Protein AF-A0AAD7BAD7-F1 (afdb_monomer_lite)

pLDDT: mean 82.66, std 14.52, range [35.56, 96.31]

InterPro domains:
  IPR027417 P-loop containing nucleoside triphosphate hydrolase [SSF52540] (1-218)

Radius of gyration: 25.4 Å; chains: 1; bounding box: 61×59×67 Å

Structure (mmCIF, N/CA/C/O backbone):
data_AF-A0AAD7BAD7-F1
#
_entry.id   AF-A0AAD7BAD7-F1
#
loop_
_atom_site.group_PDB
_atom_site.id
_atom_site.type_symbol
_atom_site.label_atom_id
_atom_site.label_alt_id
_atom_site.label_comp_id
_atom_site.label_asym_id
_atom_site.label_entity_id
_atom_site.label_seq_id
_atom_site.pdbx_PDB_ins_code
_atom_site.Cartn_x
_atom_site.Cartn_y
_atom_site.Cartn_z
_atom_site.occupancy
_atom_site.B_iso_or_equiv
_atom_site.auth_seq_id
_atom_site.auth_comp_id
_atom_site.auth_asym_id
_atom_site.auth_atom_id
_atom_site.pdbx_PDB_model_num
ATOM 1 N N . MET A 1 1 ? -9.871 21.494 -17.038 1.00 81.06 1 MET A N 1
ATOM 2 C CA . MET A 1 1 ? -9.037 20.489 -16.345 1.00 81.06 1 MET A CA 1
ATOM 3 C C . MET A 1 1 ? -9.631 20.276 -14.967 1.00 81.06 1 MET A C 1
ATOM 5 O O . MET A 1 1 ? -10.003 21.266 -14.353 1.00 81.06 1 MET A O 1
ATOM 9 N N . ILE A 1 2 ? -9.780 19.032 -14.517 1.00 88.88 2 ILE A N 1
ATOM 10 C CA . ILE A 1 2 ? -10.292 18.729 -13.176 1.00 88.88 2 ILE A CA 1
ATOM 11 C C . ILE A 1 2 ? -9.159 18.059 -12.411 1.00 88.88 2 ILE A C 1
ATOM 13 O O . ILE A 1 2 ? -8.661 17.020 -12.837 1.00 88.88 2 ILE A O 1
ATOM 17 N N . PHE A 1 3 ? -8.751 18.671 -11.305 1.00 89.94 3 PHE A N 1
ATOM 18 C CA . PHE A 1 3 ? -7.841 18.058 -10.350 1.00 89.94 3 PHE A CA 1
ATOM 19 C C . PHE A 1 3 ? -8.662 17.471 -9.209 1.00 89.94 3 PHE A C 1
ATOM 21 O O . PHE A 1 3 ? -9.542 18.139 -8.670 1.00 89.94 3 PHE A O 1
ATOM 28 N N . ALA A 1 4 ? -8.364 16.232 -8.840 1.00 92.38 4 ALA A N 1
ATOM 29 C CA . ALA A 1 4 ? -8.958 15.569 -7.692 1.00 92.38 4 ALA A CA 1
ATOM 30 C C . ALA A 1 4 ? -7.840 14.920 -6.881 1.00 92.38 4 ALA A C 1
ATOM 32 O O . ALA A 1 4 ? -6.939 14.295 -7.439 1.00 92.38 4 ALA A O 1
ATOM 33 N N . GLY A 1 5 ? -7.881 15.099 -5.568 1.00 90.88 5 GLY A N 1
ATOM 34 C CA . GLY A 1 5 ? -6.845 14.604 -4.682 1.00 90.88 5 GLY A CA 1
ATOM 35 C C . GLY A 1 5 ? -6.979 15.184 -3.288 1.00 90.88 5 GLY A C 1
ATOM 36 O O . GLY A 1 5 ? -7.914 15.922 -2.978 1.00 90.88 5 GLY A O 1
ATOM 37 N N . ASP A 1 6 ? -6.021 14.825 -2.451 1.00 89.81 6 ASP A N 1
ATOM 38 C CA . ASP A 1 6 ? -6.001 15.165 -1.044 1.00 89.81 6 ASP A CA 1
ATOM 39 C C . ASP A 1 6 ? -4.572 15.527 -0.629 1.00 89.81 6 ASP A C 1
ATOM 41 O O . ASP A 1 6 ? -3.678 14.684 -0.648 1.00 89.81 6 ASP A O 1
ATOM 45 N N . PHE A 1 7 ? -4.360 16.784 -0.242 1.00 86.81 7 PHE A N 1
ATOM 46 C CA . PHE A 1 7 ? -3.036 17.301 0.121 1.00 86.81 7 PHE A CA 1
ATOM 47 C C . PHE A 1 7 ? -2.493 16.781 1.451 1.00 86.81 7 PHE A C 1
ATOM 49 O O . PHE A 1 7 ? -1.320 16.988 1.739 1.00 86.81 7 PHE A O 1
ATOM 56 N N . ALA A 1 8 ? -3.324 16.119 2.258 1.00 86.94 8 ALA A N 1
ATOM 57 C CA . ALA A 1 8 ? -2.877 15.464 3.482 1.00 86.94 8 ALA A CA 1
ATOM 58 C C . ALA A 1 8 ? -2.346 14.037 3.233 1.00 86.94 8 ALA A C 1
ATOM 60 O O . ALA A 1 8 ? -1.997 13.338 4.182 1.00 86.94 8 ALA A O 1
ATOM 61 N N . GLN A 1 9 ? -2.322 13.581 1.975 1.00 88.25 9 GLN A N 1
ATOM 62 C CA . GLN A 1 9 ? -1.757 12.287 1.588 1.00 88.25 9 GLN A CA 1
ATOM 63 C C . GLN A 1 9 ? -0.271 12.401 1.219 1.00 88.25 9 GLN A C 1
ATOM 65 O O . GLN A 1 9 ? 0.372 13.430 1.422 1.00 88.25 9 GLN A O 1
ATOM 70 N N . LEU A 1 10 ? 0.294 11.302 0.711 1.00 88.50 10 LEU A N 1
ATOM 71 C CA . LEU A 1 10 ? 1.709 11.214 0.373 1.00 88.50 10 LEU A CA 1
ATOM 72 C C . LEU A 1 10 ? 2.094 12.255 -0.694 1.00 88.50 10 LEU A C 1
ATOM 74 O O . LEU A 1 10 ? 1.408 12.364 -1.716 1.00 88.50 10 LEU A O 1
ATOM 78 N N . PRO A 1 11 ? 3.207 12.984 -0.499 1.00 86.81 11 PRO A N 1
ATOM 79 C CA . PRO A 1 11 ? 3.720 13.891 -1.513 1.00 86.81 11 PRO A CA 1
ATOM 80 C C . PRO A 1 11 ? 4.223 13.114 -2.742 1.00 86.81 11 PRO A C 1
ATOM 82 O O . PRO A 1 11 ? 4.486 11.908 -2.659 1.00 86.81 11 PRO A O 1
ATOM 85 N N . PRO A 1 12 ? 4.402 13.789 -3.891 1.00 86.00 12 PRO A N 1
ATOM 86 C CA . PRO A 1 12 ? 4.978 13.167 -5.075 1.00 86.00 12 PRO A CA 1
ATOM 87 C C . PRO A 1 12 ? 6.342 12.522 -4.790 1.00 86.00 12 PRO A C 1
ATOM 89 O O . PRO A 1 12 ? 7.215 13.106 -4.148 1.00 86.00 12 PRO A O 1
ATOM 92 N N . VAL A 1 13 ? 6.559 11.313 -5.308 1.00 83.00 13 VAL A N 1
ATOM 93 C CA . VAL A 1 13 ? 7.833 10.603 -5.137 1.00 83.00 13 VAL A CA 1
ATOM 94 C C . VAL A 1 13 ? 8.912 11.285 -5.977 1.00 83.00 13 VAL A C 1
ATOM 96 O O . VAL A 1 13 ? 8.783 11.364 -7.197 1.00 83.00 13 VAL A O 1
ATOM 99 N N . LYS A 1 14 ? 9.995 11.744 -5.330 1.00 78.81 14 LYS A N 1
ATOM 100 C CA . LYS A 1 14 ? 11.154 12.402 -5.974 1.00 78.81 14 LYS A CA 1
ATOM 101 C C . LYS A 1 14 ? 10.796 13.660 -6.793 1.00 78.81 14 LYS A C 1
ATOM 103 O O . LYS A 1 14 ? 11.563 14.054 -7.668 1.00 78.81 14 LYS A O 1
ATOM 108 N N . ALA A 1 15 ? 9.652 14.287 -6.525 1.00 75.75 15 ALA A N 1
ATOM 109 C CA . ALA A 1 15 ? 9.223 15.518 -7.181 1.00 75.75 15 ALA A CA 1
ATOM 110 C C . ALA A 1 15 ? 8.633 16.495 -6.159 1.00 75.75 15 ALA A C 1
ATOM 112 O O . ALA A 1 15 ? 8.126 16.090 -5.115 1.00 75.75 15 ALA A O 1
ATOM 113 N N . LEU A 1 16 ? 8.690 17.787 -6.474 1.00 77.25 16 LEU A N 1
ATOM 114 C CA . LEU A 1 16 ? 8.071 18.825 -5.656 1.00 77.25 16 LEU A CA 1
ATOM 115 C C . LEU A 1 16 ? 6.561 18.864 -5.909 1.00 77.25 16 LEU A C 1
ATOM 117 O O . LEU A 1 16 ? 6.092 18.685 -7.036 1.00 77.25 16 LEU A O 1
ATOM 121 N N . SER A 1 17 ? 5.788 19.108 -4.854 1.00 80.81 17 SER A N 1
ATOM 122 C CA . SER A 1 17 ? 4.348 19.333 -4.966 1.00 80.81 17 SER A CA 1
ATOM 123 C C . SER A 1 17 ? 4.052 20.630 -5.721 1.00 80.81 17 SER A C 1
ATOM 125 O O . SER A 1 17 ? 4.691 21.645 -5.470 1.00 80.81 17 SER A O 1
ATOM 127 N N . LEU A 1 18 ? 3.027 20.645 -6.578 1.00 80.50 18 LEU A N 1
ATOM 128 C CA . LEU A 1 18 ? 2.655 21.838 -7.363 1.00 80.50 18 LEU A CA 1
ATOM 129 C C . LEU A 1 18 ? 2.246 23.047 -6.503 1.00 80.50 18 LEU A C 1
ATOM 131 O O . LEU A 1 18 ? 2.347 24.188 -6.949 1.00 80.50 18 LEU A O 1
ATOM 135 N N . TYR A 1 19 ? 1.799 22.787 -5.275 1.00 77.06 19 TYR A N 1
ATOM 136 C CA . TYR A 1 19 ? 1.429 23.792 -4.282 1.00 77.06 19 TYR A CA 1
ATOM 137 C C . TYR A 1 19 ? 2.593 24.207 -3.370 1.00 77.06 19 TYR A C 1
ATOM 139 O O . TYR A 1 19 ? 2.371 24.997 -2.453 1.00 77.06 19 TYR A O 1
ATOM 147 N N . SER A 1 20 ? 3.818 23.699 -3.577 1.00 75.31 20 SER A N 1
ATOM 148 C CA . SER A 1 20 ? 4.950 24.183 -2.789 1.00 75.31 20 SER A CA 1
ATOM 149 C C . SER A 1 20 ? 5.262 25.635 -3.151 1.00 75.31 20 SER A C 1
ATOM 151 O O . SER A 1 20 ? 5.277 26.045 -4.321 1.00 75.31 20 SER A O 1
ATOM 153 N N . LEU A 1 21 ? 5.519 26.421 -2.108 1.00 65.88 21 LEU A N 1
ATOM 154 C CA . LEU A 1 21 ? 5.983 27.802 -2.226 1.00 65.88 21 LEU A CA 1
ATOM 155 C C . LEU A 1 21 ? 7.476 27.873 -2.589 1.00 65.88 21 LEU A C 1
ATOM 157 O O . LEU A 1 21 ? 7.999 28.968 -2.778 1.00 65.88 21 LEU A O 1
ATOM 161 N N . ASP A 1 22 ? 8.146 26.724 -2.722 1.00 61.31 22 ASP A N 1
ATOM 162 C CA . ASP A 1 22 ? 9.574 26.642 -3.007 1.00 61.31 22 ASP A CA 1
ATOM 163 C C . ASP A 1 22 ? 9.931 27.293 -4.348 1.00 61.31 22 ASP A C 1
ATOM 165 O O . ASP A 1 22 ? 9.287 27.078 -5.386 1.00 61.31 22 ASP A O 1
ATOM 169 N N . ALA A 1 23 ? 11.011 28.077 -4.312 1.00 51.34 23 ALA A N 1
ATOM 170 C CA . ALA A 1 23 ? 11.547 28.841 -5.436 1.00 51.34 23 ALA A CA 1
ATOM 171 C C . ALA A 1 23 ? 12.112 27.962 -6.573 1.00 51.34 23 ALA A C 1
ATOM 173 O O . ALA A 1 23 ? 12.340 28.461 -7.674 1.00 51.34 23 ALA A O 1
ATOM 174 N N . GLU A 1 24 ? 12.319 26.662 -6.334 1.00 53.88 24 GLU A N 1
ATOM 175 C CA . GLU A 1 24 ? 12.885 25.721 -7.313 1.00 53.88 24 GLU A CA 1
ATOM 176 C C . GLU A 1 24 ? 11.914 25.356 -8.444 1.00 53.88 24 GLU A C 1
ATOM 178 O O . GLU A 1 24 ? 12.346 25.045 -9.556 1.00 53.88 24 GLU A O 1
ATOM 183 N N . VAL A 1 25 ? 10.600 25.459 -8.212 1.00 57.09 25 VAL A N 1
ATOM 184 C CA . VAL A 1 25 ? 9.604 25.400 -9.291 1.00 57.09 25 VAL A CA 1
ATOM 185 C C . VAL A 1 25 ? 9.247 26.830 -9.666 1.00 57.09 25 VAL A C 1
ATOM 187 O O . VAL A 1 25 ? 8.228 27.377 -9.234 1.00 57.09 25 VAL A O 1
ATOM 190 N N . SER A 1 26 ? 10.128 27.464 -10.434 1.00 57.72 26 SER A N 1
ATOM 191 C CA . SER A 1 26 ? 9.843 28.766 -11.027 1.00 57.72 26 SER A CA 1
ATOM 192 C C . SER A 1 26 ? 8.828 28.600 -12.169 1.00 57.72 26 SER A C 1
ATOM 194 O O . SER A 1 26 ? 8.987 27.698 -12.995 1.00 57.72 26 SER A O 1
ATOM 196 N N . PRO A 1 27 ? 7.799 29.462 -12.271 1.00 57.19 27 PRO A N 1
ATOM 197 C CA . PRO A 1 27 ? 6.945 29.521 -13.460 1.00 57.19 27 PRO A CA 1
ATOM 198 C C . PRO A 1 27 ? 7.712 30.044 -14.690 1.00 57.19 27 PRO A C 1
ATOM 200 O O . PRO A 1 27 ? 7.195 30.024 -15.803 1.00 57.19 27 PRO A O 1
ATOM 203 N N . ILE A 1 28 ? 8.950 30.514 -14.513 1.00 62.28 28 ILE A N 1
ATOM 204 C CA . ILE A 1 28 ? 9.805 30.987 -15.596 1.00 62.28 28 ILE A CA 1
ATOM 205 C C . ILE A 1 28 ? 10.464 29.780 -16.268 1.00 62.28 28 ILE A C 1
ATOM 207 O O . ILE A 1 28 ? 11.401 29.178 -15.745 1.00 62.28 28 ILE A O 1
ATOM 211 N N . ILE A 1 29 ? 9.962 29.431 -17.449 1.00 61.47 29 ILE A N 1
ATOM 212 C CA . ILE A 1 29 ? 10.472 28.329 -18.266 1.00 61.47 29 ILE A CA 1
ATOM 213 C C . ILE A 1 29 ? 11.576 28.864 -19.184 1.00 61.47 29 ILE A C 1
ATOM 215 O O . ILE A 1 29 ? 11.342 29.757 -19.998 1.00 61.47 29 ILE A O 1
ATOM 219 N N . HIS A 1 30 ? 12.775 28.286 -19.102 1.00 65.06 30 HIS A N 1
ATOM 220 C CA . HIS A 1 30 ? 13.880 28.595 -20.012 1.00 65.06 30 HIS A CA 1
ATOM 221 C C . HIS A 1 30 ? 14.269 27.385 -20.867 1.00 65.06 30 HIS A C 1
ATOM 223 O O . HIS A 1 30 ? 14.292 26.245 -20.403 1.00 65.06 30 HIS A O 1
ATOM 229 N N . VAL A 1 31 ? 14.685 27.646 -22.110 1.00 62.84 31 VAL A N 1
ATOM 230 C CA . VAL A 1 31 ? 15.113 26.611 -23.074 1.00 62.84 31 VAL A CA 1
ATOM 231 C C . VAL A 1 31 ? 16.315 25.797 -22.565 1.00 62.84 31 VAL A C 1
ATOM 233 O O . VAL A 1 31 ? 16.475 24.641 -22.934 1.00 62.84 31 VAL A O 1
ATOM 236 N N . LYS A 1 32 ? 17.134 26.371 -21.671 1.00 72.38 32 LYS A N 1
ATOM 237 C CA . LYS A 1 32 ? 18.295 25.703 -21.051 1.00 72.38 32 LYS A CA 1
ATOM 238 C C . LYS A 1 32 ? 17.938 24.764 -19.889 1.00 72.38 32 LYS A C 1
ATOM 240 O O . LYS A 1 32 ? 18.822 24.076 -19.388 1.00 72.38 32 LYS A O 1
ATOM 245 N N . MET A 1 33 ? 16.688 24.758 -19.426 1.00 74.81 33 MET A N 1
ATOM 246 C CA . MET A 1 33 ? 16.256 23.874 -18.341 1.00 74.81 33 MET A CA 1
ATOM 247 C C . MET A 1 33 ? 16.171 22.423 -18.812 1.00 74.81 33 MET A C 1
ATOM 249 O O . MET A 1 33 ? 15.914 22.141 -19.982 1.00 74.81 33 MET A O 1
ATOM 253 N N . THR A 1 34 ? 16.329 21.492 -17.875 1.00 79.44 34 THR A N 1
ATOM 254 C CA . THR A 1 34 ? 16.068 20.078 -18.144 1.00 79.44 34 THR A CA 1
ATOM 255 C C . THR A 1 34 ? 14.583 19.869 -18.460 1.00 79.44 34 THR A C 1
ATOM 257 O O . THR A 1 34 ? 13.716 20.577 -17.942 1.00 79.44 34 THR A O 1
ATOM 260 N N . ILE A 1 35 ? 14.269 18.870 -19.289 1.00 81.19 35 ILE A N 1
ATOM 261 C CA . ILE A 1 35 ? 12.880 18.530 -19.647 1.00 81.19 35 ILE A CA 1
ATOM 262 C C . ILE A 1 35 ? 11.988 18.332 -18.400 1.00 81.19 35 ILE A C 1
ATOM 264 O O . ILE A 1 35 ? 10.874 18.859 -18.391 1.00 81.19 35 ILE A O 1
ATOM 268 N N . PRO A 1 36 ? 12.429 17.636 -17.326 1.00 79.75 36 PRO A N 1
ATOM 269 C CA . PRO A 1 36 ? 11.641 17.523 -16.098 1.00 79.75 36 PRO A CA 1
ATOM 270 C C . PRO A 1 36 ? 11.323 18.874 -15.449 1.00 79.75 36 PRO A C 1
ATOM 272 O O . PRO A 1 36 ? 10.188 19.095 -15.034 1.00 79.75 36 PRO A O 1
ATOM 275 N N . ALA A 1 37 ? 12.288 19.796 -15.411 1.00 76.75 37 ALA A N 1
ATOM 276 C CA . ALA A 1 37 ? 12.092 21.111 -14.812 1.00 76.75 37 ALA A CA 1
ATOM 277 C C . ALA A 1 37 ? 11.131 21.984 -15.640 1.00 76.75 37 ALA A C 1
ATOM 279 O O . ALA A 1 37 ? 10.281 22.670 -15.076 1.00 76.75 37 ALA A O 1
ATOM 280 N N . GLN A 1 38 ? 11.181 21.892 -16.975 1.00 80.00 38 GLN A N 1
ATOM 281 C CA . GLN A 1 38 ? 10.199 22.549 -17.848 1.00 80.00 38 GLN A CA 1
ATOM 282 C C . GLN A 1 38 ? 8.784 22.004 -17.616 1.00 80.00 38 GLN A C 1
ATOM 284 O O . GLN A 1 38 ? 7.842 22.780 -17.467 1.00 80.00 38 GLN A O 1
ATOM 289 N N . LYS A 1 39 ? 8.627 20.674 -17.525 1.00 82.62 39 LYS A N 1
ATOM 290 C CA . LYS A 1 39 ? 7.334 20.034 -17.224 1.00 82.62 39 LYS A CA 1
ATOM 291 C C . LYS A 1 39 ? 6.783 20.465 -15.863 1.00 82.62 39 LYS A C 1
ATOM 293 O O . LYS A 1 39 ? 5.590 20.739 -15.764 1.00 82.62 39 LYS A O 1
ATOM 298 N N . ALA A 1 40 ? 7.635 20.558 -14.841 1.00 81.06 40 ALA A N 1
ATOM 299 C CA . ALA A 1 40 ? 7.243 21.044 -13.519 1.00 81.06 40 ALA A CA 1
ATOM 300 C C . ALA A 1 40 ? 6.775 22.511 -13.561 1.00 81.06 40 ALA A C 1
ATOM 302 O O . ALA A 1 40 ? 5.724 22.829 -13.006 1.00 81.06 40 ALA A O 1
ATOM 303 N N . GLY A 1 41 ? 7.495 23.382 -14.282 1.00 80.50 41 GLY A N 1
ATOM 304 C CA . GLY A 1 41 ? 7.106 24.782 -14.487 1.00 80.50 41 GLY A CA 1
ATOM 305 C C . GLY A 1 41 ? 5.752 24.925 -15.190 1.00 80.50 41 GLY A C 1
ATOM 306 O O . GLY A 1 41 ? 4.880 25.645 -14.706 1.00 80.50 41 GLY A O 1
ATOM 307 N N . ILE A 1 42 ? 5.526 24.168 -16.272 1.00 84.38 42 ILE A N 1
ATOM 308 C CA . ILE A 1 42 ? 4.228 24.123 -16.972 1.00 84.38 42 ILE A CA 1
ATOM 309 C C . ILE A 1 42 ? 3.120 23.647 -16.024 1.00 84.38 42 ILE A C 1
ATOM 311 O O . ILE A 1 42 ? 2.066 24.276 -15.947 1.00 84.38 42 ILE A O 1
ATOM 315 N N . GLY A 1 43 ? 3.361 22.567 -15.274 1.00 86.50 43 GLY A N 1
ATOM 316 C CA . GLY A 1 43 ? 2.404 22.044 -14.298 1.00 86.50 43 GLY A CA 1
ATOM 317 C C . GLY A 1 43 ? 2.010 23.083 -13.246 1.00 86.50 43 GLY A C 1
ATOM 318 O O . GLY A 1 43 ? 0.830 23.203 -12.923 1.00 86.50 43 GLY A O 1
ATOM 319 N N . LYS A 1 44 ? 2.969 23.884 -12.764 1.00 84.88 44 LYS A N 1
ATOM 320 C CA . LYS A 1 44 ? 2.714 24.959 -11.795 1.00 84.88 44 LYS A CA 1
ATOM 321 C C . LYS A 1 44 ? 1.915 26.117 -12.395 1.00 84.88 44 LYS A C 1
ATOM 323 O O . LYS A 1 44 ? 0.997 26.598 -11.739 1.00 84.88 44 LYS A O 1
ATOM 328 N N . ILE A 1 45 ? 2.196 26.523 -13.637 1.00 85.31 45 ILE A N 1
ATOM 329 C CA . ILE A 1 45 ? 1.392 27.543 -14.338 1.00 85.31 45 ILE A CA 1
ATOM 330 C C . ILE A 1 45 ? -0.06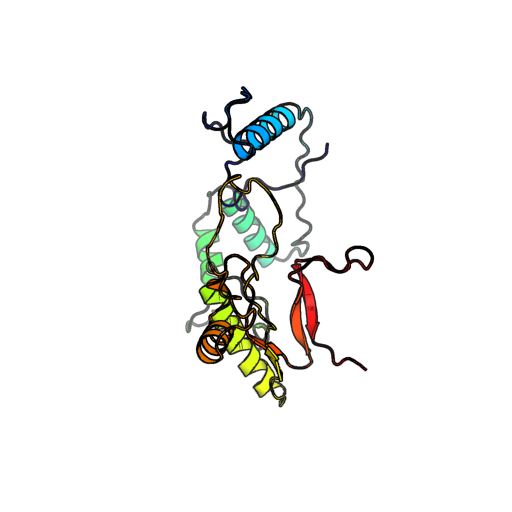0 27.071 -14.477 1.00 85.31 45 ILE A C 1
ATOM 332 O O . ILE A 1 45 ? -0.979 27.813 -14.147 1.00 85.31 45 ILE A O 1
ATOM 336 N N . ILE A 1 46 ? -0.276 25.827 -14.915 1.00 88.19 46 ILE A N 1
ATOM 337 C CA . ILE A 1 46 ? -1.624 25.257 -15.054 1.00 88.19 46 ILE A CA 1
ATOM 338 C C . ILE A 1 46 ? -2.326 25.185 -13.690 1.00 88.19 46 ILE A C 1
ATOM 340 O O . ILE A 1 46 ? -3.507 25.508 -13.585 1.00 88.19 46 ILE A O 1
ATOM 344 N N . TRP A 1 47 ? -1.606 24.799 -12.632 1.00 87.44 47 TRP A N 1
ATOM 345 C CA . TRP A 1 47 ? -2.138 24.777 -11.268 1.00 87.44 47 TRP A CA 1
ATOM 346 C C . TRP A 1 47 ? -2.599 26.166 -10.798 1.00 87.44 47 TRP A C 1
ATOM 348 O O . TRP A 1 47 ? -3.668 26.297 -10.210 1.00 87.44 47 TRP A O 1
ATOM 358 N N . GLN A 1 48 ? -1.841 27.218 -11.117 1.00 86.44 48 GLN A N 1
ATOM 359 C CA . GLN A 1 48 ? -2.192 28.606 -10.786 1.00 86.44 48 GLN A CA 1
ATOM 360 C C . GLN A 1 48 ? -3.401 29.144 -11.570 1.00 86.44 48 GLN A C 1
ATOM 362 O O . GLN A 1 48 ? -3.990 30.140 -11.162 1.00 86.44 48 GLN A O 1
ATOM 367 N N . GLN A 1 49 ? -3.796 28.494 -12.668 1.00 89.19 49 GLN A N 1
ATOM 368 C CA . GLN A 1 49 ? -4.988 28.855 -13.447 1.00 89.19 49 GLN A CA 1
ATOM 369 C C . GLN A 1 49 ? -6.290 28.268 -12.876 1.00 89.19 49 GLN A C 1
ATOM 371 O O . GLN A 1 49 ? -7.364 28.508 -13.428 1.00 89.19 49 GLN A O 1
ATOM 376 N N . VAL A 1 50 ? -6.232 27.490 -11.790 1.00 90.00 50 VAL A N 1
ATOM 377 C CA . VAL A 1 50 ? -7.429 26.933 -11.149 1.00 90.00 50 VAL A CA 1
ATOM 378 C C . VAL A 1 50 ? -8.237 28.052 -10.485 1.00 90.00 50 VAL A C 1
ATOM 380 O O . VAL A 1 50 ? -7.802 28.658 -9.512 1.00 90.00 50 VAL A O 1
ATOM 383 N N . THR A 1 51 ? -9.448 28.301 -10.988 1.00 94.19 51 THR A N 1
ATOM 384 C CA . THR A 1 51 ? -10.351 29.358 -10.492 1.00 94.19 51 THR A CA 1
ATOM 385 C C . THR A 1 51 ? -11.358 28.876 -9.453 1.00 94.19 51 THR A C 1
ATOM 387 O O . THR A 1 51 ? -11.999 29.685 -8.786 1.00 94.19 51 THR A O 1
ATOM 390 N N . THR A 1 52 ? -11.563 27.564 -9.343 1.00 94.56 52 THR A N 1
ATOM 391 C CA . THR A 1 52 ? -12.647 26.986 -8.544 1.00 94.56 52 THR A CA 1
ATOM 392 C C . THR A 1 52 ? -12.139 25.800 -7.745 1.00 94.56 52 THR A C 1
ATOM 394 O O . THR A 1 52 ? -11.554 24.872 -8.299 1.00 94.56 52 THR A O 1
ATOM 397 N N . VAL A 1 53 ? -12.404 25.825 -6.439 1.00 93.38 53 VAL A N 1
ATOM 398 C CA . VAL A 1 53 ? -12.066 24.749 -5.505 1.00 93.38 53 VAL A CA 1
ATOM 399 C C . VAL A 1 53 ? -13.354 24.227 -4.882 1.00 93.38 53 VAL A C 1
ATOM 401 O O . VAL A 1 53 ? -14.146 24.997 -4.342 1.00 93.38 53 VAL A O 1
ATOM 404 N N . VAL A 1 54 ? -13.552 22.911 -4.945 1.00 95.19 54 VAL A N 1
ATOM 405 C CA . VAL A 1 54 ? -14.680 22.219 -4.313 1.00 95.19 54 VAL A CA 1
ATOM 406 C C . VAL A 1 54 ? -14.134 21.332 -3.202 1.00 95.19 54 VAL A C 1
ATOM 408 O O . VAL A 1 54 ? -13.284 20.480 -3.450 1.00 95.19 54 VAL A O 1
ATOM 411 N N . ILE A 1 55 ? -14.622 21.526 -1.975 1.00 94.69 55 ILE A N 1
ATOM 412 C CA . ILE A 1 55 ? -14.222 20.730 -0.807 1.00 94.69 55 ILE A CA 1
ATOM 413 C C . ILE A 1 55 ? -15.374 19.804 -0.423 1.00 94.69 55 ILE A C 1
ATOM 415 O O . ILE A 1 55 ? -16.438 20.261 -0.003 1.00 94.69 55 ILE A O 1
ATOM 419 N N . LEU A 1 56 ? -15.145 18.496 -0.532 1.00 93.38 56 LEU A N 1
ATOM 420 C CA . LEU A 1 56 ? -16.085 17.473 -0.078 1.00 93.38 56 LEU A CA 1
ATOM 421 C C . LEU A 1 56 ? -15.943 17.280 1.437 1.00 93.38 56 LEU A C 1
ATOM 423 O O . LEU A 1 56 ? -14.834 17.109 1.939 1.00 93.38 56 LEU A O 1
ATOM 427 N N . LYS A 1 57 ? -17.063 17.314 2.170 1.00 88.88 57 LYS A N 1
ATOM 428 C CA . LYS A 1 57 ? -17.075 17.219 3.644 1.00 88.88 57 LYS A CA 1
ATOM 429 C C . LYS A 1 57 ? -17.594 15.886 4.183 1.00 88.88 57 LYS A C 1
ATOM 431 O O . LYS A 1 57 ? -17.281 15.524 5.312 1.00 88.88 57 LYS A O 1
ATOM 436 N N . GLN A 1 58 ? -18.394 15.166 3.402 1.00 88.19 58 GLN A N 1
ATOM 437 C CA . GLN A 1 58 ? -19.016 13.921 3.840 1.00 88.19 58 GLN A CA 1
ATOM 438 C C . GLN A 1 58 ? -18.099 12.725 3.560 1.00 88.19 58 GLN A C 1
ATOM 440 O O . GLN A 1 58 ? -17.673 12.510 2.426 1.00 88.19 58 GLN A O 1
ATOM 445 N N . ASN A 1 59 ? -17.809 11.936 4.597 1.00 85.88 59 ASN A N 1
ATOM 446 C CA . ASN A 1 59 ? -17.053 10.694 4.472 1.00 85.88 59 ASN A CA 1
ATOM 447 C C . ASN A 1 59 ? -17.993 9.558 4.038 1.00 85.88 59 ASN A C 1
ATOM 449 O O . ASN A 1 59 ? -18.963 9.262 4.727 1.00 85.88 59 ASN A O 1
ATOM 453 N N . MET A 1 60 ? -17.686 8.927 2.903 1.00 88.88 60 MET A N 1
ATOM 454 C CA . MET A 1 60 ? -18.455 7.799 2.355 1.00 88.88 60 MET A CA 1
ATOM 455 C C . MET A 1 60 ? -17.766 6.440 2.560 1.00 88.88 60 MET A C 1
ATOM 457 O O . MET A 1 60 ? -18.299 5.416 2.151 1.00 88.88 60 MET A O 1
ATOM 461 N N . ARG A 1 61 ? -16.572 6.415 3.168 1.00 85.75 61 ARG A N 1
ATOM 462 C CA . ARG A 1 61 ? -15.812 5.187 3.452 1.00 85.75 61 ARG A CA 1
ATOM 463 C C . ARG A 1 61 ? -16.248 4.548 4.774 1.00 85.75 61 ARG A C 1
ATOM 465 O O . ARG A 1 61 ? -16.225 3.331 4.893 1.00 85.75 61 ARG A O 1
ATOM 472 N N . GLN A 1 62 ? -16.627 5.369 5.751 1.00 85.81 62 GLN A N 1
ATOM 473 C CA . GLN A 1 62 ? -17.063 4.963 7.089 1.00 85.81 62 GLN A CA 1
ATOM 474 C C . GLN A 1 62 ? -18.484 5.475 7.321 1.00 85.81 62 GLN A C 1
ATOM 476 O O . GLN A 1 62 ? -18.690 6.530 7.915 1.00 85.81 62 GLN A O 1
ATOM 481 N N . THR A 1 63 ? -19.467 4.763 6.772 1.00 84.81 63 THR A N 1
ATOM 482 C CA . THR A 1 63 ? -20.885 5.155 6.846 1.00 84.81 63 THR A CA 1
ATOM 483 C C . THR A 1 63 ? -21.592 4.617 8.085 1.00 84.81 63 THR A C 1
ATOM 485 O O . THR A 1 63 ? -22.671 5.092 8.435 1.00 84.81 63 THR A O 1
ATOM 488 N N . ALA A 1 64 ? -21.009 3.619 8.748 1.00 86.38 64 ALA A N 1
ATOM 489 C CA . ALA A 1 64 ? -21.559 3.058 9.966 1.00 86.38 64 ALA A CA 1
ATOM 490 C C . ALA A 1 64 ? -21.487 4.092 11.102 1.00 86.38 64 ALA A C 1
ATOM 492 O O . ALA A 1 64 ? -20.466 4.733 11.331 1.00 86.38 64 ALA A O 1
ATOM 493 N N . SER A 1 65 ? -22.608 4.285 11.798 1.00 80.88 65 SER A N 1
ATOM 494 C CA . SER A 1 65 ? -22.739 5.252 12.898 1.00 80.88 65 SER A CA 1
ATOM 495 C C . SER A 1 65 ? -22.522 4.595 14.263 1.00 80.88 65 SER A C 1
ATOM 497 O O . SER A 1 65 ? -23.254 4.862 15.215 1.00 80.88 65 SER A O 1
ATOM 499 N N . THR A 1 66 ? -21.553 3.680 14.361 1.00 91.50 66 THR A N 1
ATOM 500 C CA . THR A 1 66 ? -21.197 3.080 15.650 1.00 91.50 66 THR A CA 1
ATOM 501 C C . THR A 1 66 ? -20.377 4.067 16.483 1.00 91.50 66 THR A C 1
ATOM 503 O O . THR A 1 66 ? -19.662 4.916 15.948 1.00 91.50 66 THR A O 1
ATOM 506 N N . ALA A 1 67 ? -20.441 3.954 17.814 1.00 89.88 67 ALA A N 1
ATOM 507 C CA . ALA A 1 67 ? -19.631 4.792 18.705 1.00 89.88 67 ALA A CA 1
ATOM 508 C C . ALA A 1 67 ? -18.117 4.613 18.472 1.00 89.88 67 ALA A C 1
ATOM 510 O O . ALA A 1 67 ? -17.319 5.486 18.805 1.00 89.88 67 ALA A O 1
ATOM 511 N N . ASP A 1 68 ? -17.727 3.465 17.927 1.00 89.94 68 ASP A N 1
ATOM 512 C CA . ASP A 1 68 ? -16.351 3.119 17.610 1.00 89.94 68 ASP A CA 1
ATOM 513 C C . ASP A 1 68 ? -15.891 3.738 16.279 1.00 89.94 68 ASP A C 1
ATOM 515 O O . ASP A 1 68 ? -14.826 4.357 16.218 1.00 89.94 68 ASP A O 1
ATOM 519 N N . ASP A 1 69 ? -16.739 3.687 15.247 1.00 90.19 69 ASP A N 1
ATOM 520 C CA . ASP A 1 69 ? -16.494 4.382 13.978 1.00 90.19 69 ASP A CA 1
ATOM 521 C C . ASP A 1 69 ? -16.400 5.894 14.167 1.00 90.19 69 ASP A C 1
ATOM 523 O O . ASP A 1 69 ? -15.564 6.545 13.540 1.00 90.19 69 ASP A O 1
ATOM 527 N N . GLU A 1 70 ? -17.201 6.459 15.073 1.00 90.88 70 GLU A N 1
ATOM 528 C CA . GLU A 1 70 ? -17.138 7.882 15.388 1.00 90.88 70 GLU A CA 1
ATOM 529 C C . GLU A 1 70 ? -15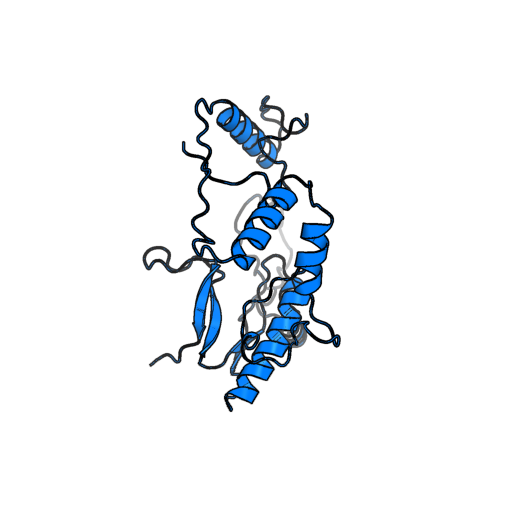.773 8.276 15.969 1.00 90.88 70 GLU A C 1
ATOM 531 O O . GLU A 1 70 ? -15.168 9.255 15.524 1.00 90.88 70 GLU A O 1
ATOM 536 N N . LYS A 1 71 ? -15.233 7.477 16.900 1.00 92.69 71 LYS A N 1
ATOM 537 C CA . LYS A 1 71 ? -13.882 7.691 17.447 1.00 92.69 71 LYS A CA 1
ATOM 538 C C . LYS A 1 71 ? -12.824 7.613 16.355 1.00 92.69 71 LYS A C 1
ATOM 540 O O . LYS A 1 71 ? -11.933 8.457 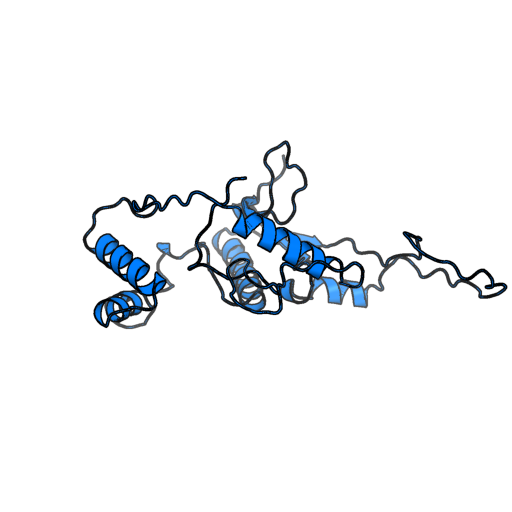16.301 1.00 92.69 71 LYS A O 1
ATOM 545 N N . LEU A 1 72 ? -12.935 6.630 15.462 1.00 92.75 72 LEU A N 1
ATOM 546 C CA . LEU A 1 72 ? -12.006 6.485 14.346 1.00 92.75 72 LEU A CA 1
ATOM 547 C C . LEU A 1 72 ? -12.091 7.670 13.373 1.00 92.75 72 LEU A C 1
ATOM 549 O O . LEU A 1 72 ? -11.058 8.160 12.921 1.00 92.75 72 LEU A O 1
ATOM 553 N N . ARG A 1 73 ? -13.296 8.166 13.077 1.00 91.62 73 ARG A N 1
ATOM 554 C CA . ARG A 1 73 ? -13.522 9.330 12.209 1.00 91.62 73 ARG A CA 1
ATOM 555 C C . ARG A 1 73 ? -12.902 10.599 12.792 1.00 91.62 73 ARG A C 1
ATOM 557 O O . ARG A 1 73 ? -12.233 11.333 12.061 1.00 91.62 73 ARG A O 1
ATOM 564 N N . ILE A 1 74 ? -13.090 10.836 14.091 1.00 92.25 74 ILE A N 1
ATOM 565 C CA . ILE A 1 74 ? -12.480 11.964 14.810 1.00 92.25 74 ILE A CA 1
ATOM 566 C C . ILE A 1 74 ? -10.952 11.848 14.764 1.00 92.25 74 ILE A C 1
ATOM 568 O O . ILE A 1 74 ? -10.286 12.783 14.313 1.00 92.25 74 ILE A O 1
ATOM 572 N N . ALA A 1 75 ? -10.402 10.683 15.118 1.00 94.69 75 ALA A N 1
ATOM 573 C CA . ALA A 1 75 ? -8.960 10.452 15.111 1.00 94.69 75 ALA A CA 1
ATOM 574 C C . ALA A 1 75 ? -8.338 10.663 13.718 1.00 94.69 75 ALA A C 1
ATOM 576 O O . ALA A 1 75 ? -7.297 11.308 13.599 1.00 94.69 75 ALA A O 1
ATOM 577 N N . LEU A 1 76 ? -8.982 10.181 12.646 1.00 92.94 76 LEU A N 1
ATOM 578 C CA . LEU A 1 76 ? -8.535 10.392 11.260 1.00 92.94 76 LEU A CA 1
ATOM 579 C C . LEU A 1 76 ? -8.570 11.867 10.849 1.00 92.94 76 LEU A C 1
ATOM 581 O O . LEU A 1 76 ? -7.632 12.347 10.210 1.00 92.94 76 LEU A O 1
ATOM 585 N N . SER A 1 77 ? -9.623 12.595 11.230 1.00 92.00 77 SER A N 1
ATOM 586 C CA . SER A 1 77 ? -9.723 14.033 10.967 1.00 92.00 77 SER A CA 1
ATOM 587 C C . SER A 1 77 ? -8.622 14.812 11.687 1.00 92.00 77 SER A C 1
ATOM 589 O O . SER A 1 77 ? -8.020 15.701 11.093 1.00 92.00 77 SER A O 1
ATOM 591 N N . ASN A 1 78 ? -8.310 14.460 12.934 1.00 94.31 78 ASN A N 1
ATOM 592 C CA . ASN A 1 78 ? -7.249 15.109 13.702 1.00 94.31 78 ASN A CA 1
ATOM 593 C C . ASN A 1 78 ? -5.856 14.771 13.149 1.00 94.31 78 ASN A C 1
ATOM 595 O O . ASN A 1 78 ? -5.038 15.673 12.966 1.00 94.31 78 ASN A O 1
ATOM 599 N N . MET A 1 79 ? -5.604 13.503 12.794 1.00 92.94 79 MET A N 1
ATOM 600 C CA . MET A 1 79 ? -4.350 13.064 12.162 1.00 92.94 79 MET A CA 1
ATOM 601 C C . MET A 1 79 ? -4.066 13.809 10.859 1.00 92.94 79 MET A C 1
ATOM 603 O O . MET A 1 79 ? -2.929 14.211 10.622 1.00 92.94 79 MET A O 1
ATOM 607 N N . ARG A 1 80 ? -5.100 14.055 10.045 1.00 92.00 80 ARG A N 1
ATOM 608 C CA . ARG A 1 80 ? -5.000 14.810 8.787 1.00 92.00 80 ARG A CA 1
ATOM 609 C C . ARG A 1 80 ? -4.353 16.190 8.964 1.00 92.00 80 ARG A C 1
ATOM 611 O O . ARG A 1 80 ? -3.658 16.648 8.064 1.00 92.00 80 ARG A O 1
ATOM 618 N N . PHE A 1 81 ? -4.588 16.843 10.102 1.00 90.44 81 PHE A N 1
ATOM 619 C CA . PHE A 1 81 ? -4.057 18.172 10.420 1.00 90.44 81 PHE A CA 1
ATOM 620 C C . PHE A 1 81 ? -2.916 18.141 11.447 1.00 90.44 81 PHE A C 1
ATOM 622 O O . PHE A 1 81 ? -2.493 19.194 11.916 1.00 90.44 81 PHE A O 1
ATOM 629 N N . GLY A 1 82 ? -2.426 16.955 11.826 1.00 90.81 82 GLY A N 1
ATOM 630 C CA . GLY A 1 82 ? -1.405 16.809 12.867 1.00 90.81 82 GLY A CA 1
ATOM 631 C C . GLY A 1 82 ? -1.871 17.238 14.266 1.00 90.81 82 GLY A C 1
ATOM 632 O O . GLY A 1 82 ? -1.042 17.563 15.109 1.00 90.81 82 GLY A O 1
ATOM 633 N N . ALA A 1 83 ? -3.181 17.245 14.524 1.00 94.56 83 ALA A N 1
ATOM 634 C CA . ALA A 1 83 ? -3.803 17.748 15.751 1.00 94.56 83 ALA A CA 1
ATOM 635 C C . ALA A 1 83 ? -4.315 16.615 16.664 1.00 94.56 83 ALA A C 1
ATOM 637 O O . ALA A 1 83 ? -5.377 16.732 17.276 1.00 94.56 83 ALA A O 1
ATOM 638 N N . CYS A 1 84 ? -3.601 15.487 16.720 1.00 95.44 84 CYS A N 1
ATOM 639 C CA . CYS A 1 84 ? -4.005 14.327 17.518 1.00 95.44 84 CYS A CA 1
ATOM 640 C C . CYS A 1 84 ? -4.117 14.663 19.006 1.00 95.44 84 CYS A C 1
ATOM 642 O O . CYS A 1 84 ? -3.194 15.208 19.609 1.00 95.44 84 CYS A O 1
ATOM 644 N N . THR A 1 85 ? -5.228 14.258 19.611 1.00 96.31 85 THR A N 1
ATOM 645 C CA . THR A 1 85 ? -5.463 14.380 21.049 1.00 96.31 85 THR A CA 1
ATOM 646 C C . THR A 1 85 ? -4.986 13.136 21.799 1.00 96.31 85 THR A C 1
ATOM 648 O O . THR A 1 85 ? -4.776 12.068 21.219 1.00 96.31 85 THR A O 1
ATOM 651 N N . GLN A 1 86 ? -4.881 13.229 23.127 1.00 96.12 86 GLN A N 1
ATOM 652 C CA . GLN A 1 86 ? -4.559 12.068 23.963 1.00 96.12 86 GLN A CA 1
ATOM 653 C C . GLN A 1 86 ? -5.606 10.945 23.839 1.00 96.12 86 GLN A C 1
ATOM 655 O O . GLN A 1 86 ? -5.259 9.767 23.920 1.00 96.12 86 GLN A O 1
ATOM 660 N N . ALA A 1 87 ? -6.877 11.299 23.616 1.00 95.31 87 ALA A N 1
ATOM 661 C CA . ALA A 1 87 ? -7.947 10.332 23.388 1.00 95.31 87 ALA A CA 1
ATOM 662 C C . ALA A 1 87 ? -7.753 9.576 22.064 1.00 95.31 87 ALA A C 1
ATOM 664 O O . ALA A 1 87 ? -7.931 8.358 22.032 1.00 95.31 87 ALA A O 1
ATOM 665 N N . ASP A 1 88 ? -7.315 10.270 21.007 1.00 95.62 88 ASP A N 1
ATOM 666 C CA . ASP A 1 88 ? -7.003 9.656 19.710 1.00 95.62 88 ASP A CA 1
ATOM 667 C C . ASP A 1 88 ? -5.834 8.673 19.839 1.00 95.62 88 ASP A C 1
ATOM 669 O O . ASP A 1 88 ? -5.911 7.542 19.360 1.00 95.62 88 ASP A O 1
ATOM 673 N N . LEU A 1 89 ? -4.768 9.066 20.547 1.00 94.81 89 LEU A N 1
ATOM 674 C CA . LEU A 1 89 ? -3.613 8.198 20.791 1.00 94.81 89 LEU A CA 1
ATOM 675 C C . LEU A 1 89 ? -3.998 6.958 21.603 1.00 94.81 89 LEU A C 1
ATOM 677 O O . LEU A 1 89 ? -3.638 5.844 21.229 1.00 94.81 89 LEU A O 1
ATOM 681 N N . ALA A 1 90 ? -4.764 7.124 22.686 1.00 93.75 90 ALA A N 1
ATOM 682 C CA . ALA A 1 90 ? -5.244 6.002 23.491 1.00 93.75 90 ALA A CA 1
ATOM 683 C C . ALA A 1 90 ? -6.115 5.041 22.665 1.00 93.75 90 ALA A C 1
ATOM 685 O O . ALA A 1 90 ? -5.954 3.821 22.754 1.00 93.75 90 ALA A O 1
ATOM 686 N N . TYR A 1 91 ? -6.989 5.586 21.813 1.00 93.75 91 TYR A N 1
ATOM 687 C CA . TYR A 1 91 ? -7.799 4.804 20.888 1.00 93.75 91 TYR A CA 1
ATOM 688 C C . TYR A 1 91 ? -6.931 4.009 19.900 1.00 93.75 91 TYR A C 1
ATOM 690 O O . TYR A 1 91 ? -7.100 2.795 19.782 1.00 93.75 91 TYR A O 1
ATOM 698 N N . LEU A 1 92 ? -5.951 4.636 19.247 1.00 93.25 92 LEU A N 1
ATOM 699 C CA . LEU A 1 92 ? -5.055 3.957 18.301 1.00 93.25 92 LEU A CA 1
ATOM 700 C C . LEU A 1 92 ? -4.185 2.893 18.988 1.00 93.25 92 LEU A C 1
ATOM 702 O O . LEU A 1 92 ? -4.029 1.784 18.473 1.00 93.25 92 LEU A O 1
ATOM 706 N N . HIS A 1 93 ? -3.677 3.176 20.189 1.00 92.12 93 HIS A N 1
ATOM 707 C CA . HIS A 1 93 ? -2.909 2.207 20.970 1.00 92.12 93 HIS A CA 1
ATOM 708 C C . HIS A 1 93 ? -3.741 0.995 21.401 1.00 92.12 93 HIS A C 1
ATOM 710 O O . HIS A 1 93 ? -3.207 -0.113 21.437 1.00 92.12 93 HIS A O 1
ATOM 716 N N . SER A 1 94 ? -5.048 1.158 21.644 1.00 91.00 94 SER A N 1
ATOM 717 C CA . SER A 1 94 ? -5.948 0.022 21.915 1.00 91.00 94 SER A CA 1
ATOM 718 C C . SER A 1 94 ? -6.043 -0.964 20.741 1.00 91.00 94 SER A C 1
ATOM 720 O O . SER A 1 94 ? -6.320 -2.144 20.936 1.00 91.00 94 SER A O 1
ATOM 722 N N . ARG A 1 95 ? -5.753 -0.503 19.516 1.00 89.50 95 ARG A N 1
ATOM 723 C CA . ARG A 1 95 ? -5.740 -1.320 18.291 1.00 89.50 95 ARG A CA 1
ATOM 724 C C . ARG A 1 95 ? -4.381 -1.922 17.969 1.00 89.50 95 ARG A C 1
ATOM 726 O O . ARG A 1 95 ? -4.270 -2.695 17.022 1.00 89.50 95 ARG A O 1
ATOM 733 N N . THR A 1 96 ? -3.353 -1.589 18.741 1.00 91.06 96 THR A N 1
ATOM 734 C CA . THR A 1 96 ? -2.049 -2.233 18.603 1.00 91.06 96 THR A CA 1
ATOM 735 C C . THR A 1 96 ? -2.121 -3.638 19.180 1.00 91.06 96 THR A C 1
ATOM 737 O O . THR A 1 96 ? -2.661 -3.848 20.270 1.00 91.06 96 THR A O 1
ATOM 740 N N . ILE A 1 97 ? -1.565 -4.597 18.447 1.00 88.81 97 ILE A N 1
ATOM 741 C CA . ILE A 1 97 ? -1.488 -5.986 18.888 1.00 88.81 97 ILE A CA 1
ATOM 742 C C . ILE A 1 97 ? -0.588 -6.072 20.114 1.00 88.81 97 ILE A C 1
ATOM 744 O O . ILE A 1 97 ? 0.524 -5.541 20.126 1.00 88.81 97 ILE A O 1
ATOM 748 N N . SER A 1 98 ? -1.076 -6.725 21.164 1.00 85.56 98 SER A N 1
ATOM 749 C CA . SER A 1 98 ? -0.299 -6.949 22.377 1.00 85.56 98 SER A CA 1
ATOM 750 C C . SER A 1 98 ? -0.807 -8.171 23.134 1.00 85.56 98 SER A C 1
ATOM 752 O O . SER A 1 98 ? -1.953 -8.576 22.971 1.00 85.56 98 SER A O 1
ATOM 754 N N . SER A 1 99 ? 0.025 -8.727 24.014 1.00 82.75 99 SER A N 1
ATOM 755 C CA . SER A 1 99 ? -0.365 -9.838 24.894 1.00 82.75 99 SER A CA 1
ATOM 756 C C . SER A 1 99 ? -1.251 -9.408 26.073 1.00 82.75 99 SER A C 1
ATOM 758 O O . SER A 1 99 ? -1.516 -10.212 26.964 1.00 82.75 99 SER A O 1
ATOM 760 N N . ARG A 1 100 ? -1.655 -8.132 26.144 1.00 82.19 100 ARG A N 1
ATOM 761 C CA . ARG A 1 100 ? -2.462 -7.606 27.250 1.00 82.19 100 ARG A CA 1
ATOM 762 C C . ARG A 1 100 ? -3.941 -7.966 27.062 1.00 82.19 100 ARG A C 1
ATOM 764 O O . ARG A 1 100 ? -4.416 -7.990 25.926 1.00 82.19 100 ARG A O 1
ATOM 771 N N . PRO A 1 101 ? -4.698 -8.172 28.155 1.00 78.69 101 PRO A N 1
ATOM 772 C CA . PRO A 1 101 ? -6.139 -8.392 28.075 1.00 78.69 101 PRO A CA 1
ATOM 773 C C . PRO A 1 101 ? -6.843 -7.258 27.314 1.00 78.69 101 PRO A C 1
ATOM 775 O O . PRO A 1 101 ? -6.577 -6.085 27.571 1.00 78.69 101 PRO A O 1
ATOM 778 N N . GLY A 1 102 ? -7.733 -7.608 26.381 1.00 80.06 102 GLY A N 1
ATOM 779 C CA . GLY A 1 102 ? -8.520 -6.647 25.594 1.00 80.06 102 GLY A CA 1
ATOM 780 C C . GLY A 1 102 ? -7.846 -6.105 24.327 1.00 80.06 102 GLY A C 1
ATOM 781 O O . GLY A 1 102 ? -8.482 -5.347 23.599 1.00 80.06 102 GLY A O 1
ATOM 782 N N . HIS A 1 103 ? -6.603 -6.497 24.033 1.00 84.06 103 HIS A N 1
ATOM 783 C CA . HIS A 1 103 ? -5.931 -6.167 22.773 1.00 84.06 103 HIS A CA 1
ATOM 784 C C . HIS A 1 103 ? -6.127 -7.260 21.711 1.00 84.06 103 HIS A C 1
ATOM 786 O O . HIS A 1 103 ? -6.285 -8.430 22.064 1.00 84.06 103 HIS A O 1
ATOM 792 N N . PRO A 1 104 ? -6.095 -6.903 20.413 1.00 85.94 104 PRO A N 1
ATOM 793 C CA . PRO A 1 104 ? -6.160 -7.885 19.338 1.00 85.94 104 PRO A CA 1
ATOM 794 C C . PRO A 1 104 ? -4.908 -8.769 19.315 1.00 85.94 104 PRO A C 1
ATOM 796 O O . PRO A 1 104 ? -3.803 -8.310 19.610 1.00 85.94 104 PRO A O 1
ATOM 799 N N . SER A 1 105 ? -5.082 -10.021 18.901 1.00 87.25 105 SER A N 1
ATOM 800 C CA . SER A 1 105 ? -4.010 -10.995 18.692 1.00 87.25 105 SER A CA 1
ATOM 801 C C . SER A 1 105 ? -3.881 -11.378 17.217 1.00 87.25 105 SER A C 1
ATOM 803 O O . SER A 1 105 ? -4.880 -11.551 16.523 1.00 87.25 105 SER A O 1
ATOM 805 N N . PHE A 1 106 ? -2.647 -11.587 16.744 1.00 83.06 106 PHE A N 1
ATOM 806 C CA . PHE A 1 106 ? -2.377 -12.078 15.383 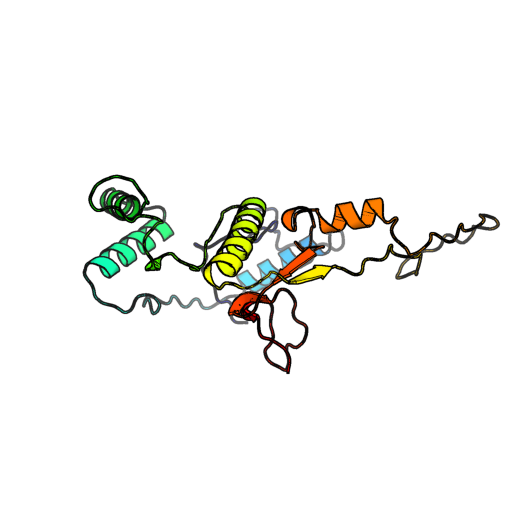1.00 83.06 106 PHE A CA 1
ATOM 807 C C . PHE A 1 106 ? -2.952 -13.473 15.107 1.00 83.06 106 PHE A C 1
ATOM 809 O O . PHE A 1 106 ? -3.129 -13.835 13.948 1.00 83.06 106 PHE A O 1
ATOM 816 N N . SER A 1 107 ? -3.236 -14.256 16.149 1.00 83.44 107 SER A N 1
ATOM 817 C CA . SER A 1 107 ? -3.770 -15.613 16.002 1.00 83.44 107 SER A CA 1
ATOM 818 C C . SER A 1 107 ? -5.260 -15.649 15.654 1.00 83.44 107 SER A C 1
ATOM 820 O O . SER A 1 107 ? -5.790 -16.724 15.387 1.00 83.44 107 SER A O 1
ATOM 822 N N . GLU A 1 108 ? -5.953 -14.510 15.689 1.00 87.56 108 GLU A N 1
ATOM 823 C CA . GLU A 1 108 ? -7.379 -14.450 15.376 1.00 87.56 108 GLU A CA 1
ATOM 824 C C . GLU A 1 108 ? -7.632 -14.645 13.874 1.00 87.56 108 GLU A C 1
ATOM 826 O O . GLU A 1 108 ? -6.983 -14.025 13.030 1.00 87.56 108 GLU A O 1
ATOM 831 N N . ASP A 1 109 ? -8.644 -15.447 13.533 1.00 88.12 109 ASP A N 1
ATOM 832 C CA . ASP A 1 109 ? -8.954 -15.798 12.140 1.00 88.12 109 ASP A CA 1
ATOM 833 C C . ASP A 1 109 ? -9.259 -14.586 11.253 1.00 88.12 109 ASP A C 1
ATOM 835 O O . ASP A 1 109 ? -8.948 -14.601 10.065 1.00 88.12 109 ASP A O 1
ATOM 839 N N . ARG A 1 110 ? -9.791 -13.499 11.826 1.00 90.19 110 ARG A N 1
ATOM 840 C CA . ARG A 1 110 ? -10.078 -12.257 11.089 1.00 90.19 110 ARG A CA 1
ATOM 841 C C . ARG A 1 110 ? -8.838 -11.577 10.502 1.00 90.19 110 ARG A C 1
ATOM 843 O O . ARG A 1 110 ? -8.990 -10.703 9.657 1.00 90.19 110 ARG A O 1
ATOM 850 N N . PHE A 1 111 ? -7.637 -11.931 10.963 1.00 88.25 111 PHE A N 1
ATOM 851 C CA . PHE A 1 111 ? -6.374 -11.406 10.441 1.00 88.25 111 PHE A CA 1
ATOM 852 C C . PHE A 1 111 ? -5.691 -12.363 9.458 1.00 88.25 111 PHE A C 1
ATOM 854 O O . PHE A 1 111 ? -4.621 -12.046 8.938 1.00 88.25 111 PHE A O 1
ATOM 861 N N . LYS A 1 112 ? -6.288 -13.523 9.163 1.00 88.06 112 LYS A N 1
ATOM 862 C CA . LYS A 1 112 ? -5.769 -14.416 8.126 1.00 88.06 112 LYS A CA 1
ATOM 863 C C . LYS A 1 112 ? -6.003 -13.800 6.750 1.00 88.06 112 LYS A C 1
ATOM 865 O O . LYS A 1 112 ? -7.111 -13.391 6.423 1.00 88.06 112 LYS A O 1
ATOM 870 N N . TYR A 1 113 ? -4.938 -13.751 5.950 1.00 86.88 113 TYR A N 1
ATOM 871 C CA . TYR A 1 113 ? -4.955 -13.317 4.544 1.00 86.88 113 TYR A CA 1
ATOM 872 C C . TYR A 1 113 ? -5.470 -11.893 4.293 1.00 86.88 113 TYR A C 1
ATOM 874 O O . TYR A 1 113 ? -5.861 -11.559 3.177 1.00 86.88 113 TYR A O 1
ATOM 882 N N . VAL A 1 114 ? -5.446 -11.035 5.314 1.00 89.62 114 VAL A N 1
ATOM 883 C CA . VAL A 1 114 ? -5.779 -9.616 5.160 1.00 89.62 114 VAL A CA 1
ATOM 884 C C . VAL A 1 114 ? -4.642 -8.857 4.479 1.00 89.62 114 VAL A C 1
ATOM 886 O O . VAL A 1 114 ? -3.475 -9.250 4.548 1.00 89.62 114 VAL A O 1
ATOM 889 N N . SER A 1 115 ? -4.965 -7.733 3.842 1.00 90.44 115 SER A N 1
ATOM 890 C CA . SER A 1 115 ? -3.955 -6.852 3.256 1.00 90.44 115 SER A CA 1
ATOM 891 C C . SER A 1 115 ? -3.080 -6.224 4.342 1.00 90.44 115 SER A C 1
ATOM 893 O O . SER A 1 115 ? -3.581 -5.601 5.278 1.00 90.44 115 SER A O 1
ATOM 895 N N . ILE A 1 116 ? -1.762 -6.345 4.184 1.00 92.31 116 ILE A N 1
ATOM 896 C CA . ILE A 1 116 ? -0.773 -5.766 5.096 1.00 92.31 116 ILE A CA 1
ATOM 897 C C . ILE A 1 116 ? -0.086 -4.593 4.396 1.00 92.31 116 ILE A C 1
ATOM 899 O O . ILE A 1 116 ? 0.450 -4.735 3.298 1.00 92.31 116 ILE A O 1
ATOM 903 N N . ILE A 1 117 ? -0.091 -3.431 5.048 1.00 93.62 117 ILE A N 1
ATOM 904 C CA . ILE A 1 117 ? 0.584 -2.222 4.571 1.00 93.62 117 ILE A CA 1
ATOM 905 C C . ILE A 1 117 ? 1.906 -2.087 5.327 1.00 93.62 117 ILE A C 1
ATOM 907 O O . ILE A 1 117 ? 1.923 -2.075 6.556 1.00 93.62 117 ILE A O 1
ATOM 911 N N . THR A 1 118 ? 3.013 -1.967 4.597 1.00 94.38 118 THR A N 1
ATOM 912 C CA . THR A 1 118 ? 4.354 -1.772 5.166 1.00 94.38 118 THR A CA 1
ATOM 913 C C . THR A 1 118 ? 4.961 -0.457 4.698 1.00 94.38 118 THR A C 1
ATOM 915 O O . THR A 1 118 ? 4.620 0.058 3.635 1.00 94.38 118 THR A O 1
ATOM 918 N N . GLY A 1 119 ? 5.904 0.077 5.479 1.00 92.56 119 GLY A N 1
ATOM 919 C CA . GLY A 1 119 ? 6.644 1.282 5.095 1.00 92.56 119 GLY A CA 1
ATOM 920 C C . GLY A 1 119 ? 7.700 1.026 4.015 1.00 92.56 119 GLY A C 1
ATOM 921 O O . GLY A 1 119 ? 8.034 1.933 3.260 1.00 92.56 119 GLY A O 1
ATOM 922 N N . LEU A 1 120 ? 8.223 -0.204 3.926 1.00 92.25 120 LEU A N 1
ATOM 923 C CA . LEU A 1 120 ? 9.295 -0.572 2.998 1.00 92.25 120 LEU A CA 1
ATOM 924 C C . LEU A 1 120 ? 8.894 -1.727 2.076 1.00 92.25 120 LEU A C 1
ATOM 926 O O . LEU A 1 120 ? 8.219 -2.674 2.489 1.00 92.25 120 LEU A O 1
ATOM 930 N N . ASN A 1 121 ? 9.401 -1.686 0.840 1.00 91.31 121 ASN A N 1
ATOM 931 C CA . ASN A 1 121 ? 9.219 -2.762 -0.138 1.00 91.31 121 ASN A CA 1
ATOM 932 C C . ASN A 1 121 ? 9.881 -4.074 0.298 1.00 91.31 121 ASN A C 1
ATOM 934 O O . ASN A 1 121 ? 9.300 -5.128 0.080 1.00 91.31 121 ASN A O 1
ATOM 938 N N . SER A 1 122 ? 11.040 -4.020 0.960 1.00 93.12 122 SER A N 1
ATOM 939 C CA . SER A 1 122 ? 11.728 -5.214 1.471 1.00 93.12 122 SER A CA 1
ATOM 940 C C . SER A 1 122 ? 10.900 -5.965 2.519 1.00 93.12 122 SER A C 1
ATOM 942 O O . SER A 1 122 ? 10.836 -7.191 2.509 1.00 93.12 122 SER A O 1
ATOM 944 N N . GLN A 1 123 ? 10.207 -5.229 3.395 1.00 94.69 123 GLN A N 1
ATOM 945 C CA . GLN A 1 123 ? 9.283 -5.804 4.375 1.00 94.69 123 GLN A CA 1
ATOM 946 C C . GLN A 1 123 ? 8.078 -6.441 3.681 1.00 94.69 123 GLN A C 1
ATOM 948 O O . GLN A 1 123 ? 7.731 -7.576 3.994 1.00 94.69 123 GLN A O 1
ATOM 953 N N . LYS A 1 124 ? 7.481 -5.737 2.707 1.00 93.81 124 LYS A N 1
ATOM 954 C CA . LYS A 1 124 ? 6.377 -6.251 1.885 1.00 93.81 124 LYS A CA 1
ATOM 955 C C . LYS A 1 124 ? 6.761 -7.571 1.216 1.00 93.81 124 LYS A C 1
ATOM 957 O O . LYS A 1 124 ? 6.018 -8.540 1.302 1.00 93.81 124 LYS A O 1
ATOM 962 N N . ASP A 1 125 ? 7.927 -7.611 0.574 1.00 92.81 125 ASP A N 1
ATOM 963 C CA . ASP A 1 125 ? 8.406 -8.790 -0.148 1.00 92.81 125 ASP A CA 1
ATOM 964 C C . ASP A 1 125 ? 8.597 -9.976 0.805 1.00 92.81 125 ASP A C 1
ATOM 966 O O . ASP A 1 125 ? 8.128 -11.075 0.512 1.00 92.81 125 ASP A O 1
ATOM 970 N N . LYS A 1 126 ? 9.188 -9.749 1.989 1.00 93.75 126 LYS A N 1
ATOM 971 C CA . LYS A 1 126 ? 9.383 -10.822 2.971 1.00 93.75 126 LYS A CA 1
ATOM 972 C C . LYS A 1 126 ? 8.072 -11.332 3.569 1.00 93.75 126 LYS A C 1
ATOM 974 O O . LYS A 1 126 ? 7.912 -12.538 3.749 1.00 93.75 126 LYS A O 1
ATOM 979 N N . ILE A 1 127 ? 7.137 -10.431 3.872 1.00 93.81 127 ILE A N 1
ATOM 980 C CA . ILE A 1 127 ? 5.808 -10.794 4.382 1.00 93.81 127 ILE A CA 1
ATOM 981 C C . ILE A 1 127 ? 5.044 -11.598 3.333 1.00 93.81 127 ILE A C 1
ATOM 983 O O . ILE A 1 127 ? 4.475 -12.631 3.673 1.00 93.81 127 ILE A O 1
ATOM 987 N N . ASN A 1 128 ? 5.081 -11.178 2.067 1.00 93.25 128 ASN A N 1
ATOM 988 C CA . ASN A 1 128 ? 4.443 -11.913 0.980 1.00 93.25 128 ASN A CA 1
ATOM 989 C C . ASN A 1 128 ? 5.070 -13.298 0.792 1.00 93.25 128 ASN A C 1
ATOM 991 O O . ASN A 1 128 ? 4.337 -14.266 0.654 1.00 93.25 128 ASN A O 1
ATOM 995 N N . GLU A 1 129 ? 6.398 -13.430 0.857 1.00 92.94 129 GLU A N 1
ATOM 996 C CA . GLU A 1 129 ? 7.079 -14.731 0.767 1.00 92.94 129 GLU A CA 1
ATOM 997 C C . GLU A 1 129 ? 6.611 -15.704 1.868 1.00 92.94 129 GLU A C 1
ATOM 999 O O . GLU A 1 129 ? 6.284 -16.861 1.595 1.00 92.94 129 GLU A O 1
ATOM 1004 N N . ILE A 1 130 ? 6.539 -15.229 3.118 1.00 93.50 130 ILE A N 1
ATOM 1005 C CA . ILE A 1 130 ? 6.035 -16.016 4.255 1.00 93.50 130 ILE A CA 1
ATOM 1006 C C . ILE A 1 130 ? 4.543 -16.328 4.070 1.00 93.50 130 ILE A C 1
ATOM 1008 O O . ILE A 1 130 ? 4.119 -17.459 4.304 1.00 93.50 130 ILE A O 1
ATOM 1012 N N . GLY A 1 131 ? 3.761 -15.344 3.621 1.00 93.06 131 GLY A N 1
ATOM 1013 C CA . GLY A 1 131 ? 2.326 -15.462 3.381 1.00 93.06 131 GLY A CA 1
ATOM 1014 C C . GLY A 1 131 ? 1.983 -16.482 2.299 1.00 93.06 131 GLY A C 1
ATOM 1015 O O . GLY A 1 131 ? 1.092 -17.298 2.512 1.00 93.06 131 GLY A O 1
ATOM 1016 N N . CYS A 1 132 ? 2.723 -16.507 1.186 1.00 93.25 132 CYS A N 1
ATOM 1017 C CA . CYS A 1 132 ? 2.547 -17.495 0.121 1.00 93.25 132 CYS A CA 1
ATOM 1018 C C . CYS A 1 132 ? 2.777 -18.918 0.636 1.00 93.25 132 CYS A C 1
ATOM 1020 O O . CYS A 1 132 ? 1.964 -19.803 0.376 1.00 93.25 132 CYS A O 1
ATOM 1022 N N . ARG A 1 133 ? 3.864 -19.136 1.392 1.00 94.06 133 ARG A N 1
ATOM 1023 C CA . ARG A 1 133 ? 4.179 -20.446 1.982 1.00 94.06 133 ARG A CA 1
ATOM 1024 C C . ARG A 1 133 ? 3.084 -20.890 2.947 1.00 94.06 133 ARG A C 1
ATOM 1026 O O . ARG A 1 133 ? 2.563 -21.991 2.812 1.00 94.06 133 ARG A O 1
ATOM 1033 N N . LYS A 1 134 ? 2.684 -19.996 3.852 1.00 93.12 134 LYS A N 1
ATOM 1034 C CA . LYS A 1 134 ? 1.628 -20.267 4.827 1.00 93.12 134 LYS A CA 1
ATOM 1035 C C . LYS A 1 134 ? 0.282 -20.568 4.163 1.00 93.12 134 LYS A C 1
ATOM 1037 O O . LYS A 1 134 ? -0.394 -21.499 4.574 1.00 93.12 134 LYS A O 1
ATOM 1042 N N . PHE A 1 135 ? -0.104 -19.811 3.136 1.00 93.88 135 PHE A N 1
ATOM 1043 C CA . PHE A 1 135 ? -1.351 -20.046 2.403 1.00 93.88 135 PHE A CA 1
ATOM 1044 C C . PHE A 1 135 ? -1.352 -21.416 1.713 1.00 93.88 135 PHE A C 1
ATOM 1046 O O . PHE A 1 135 ? -2.357 -22.126 1.737 1.00 93.88 135 PHE A O 1
ATOM 1053 N N . ALA A 1 136 ? -0.229 -21.805 1.107 1.00 94.69 136 ALA A N 1
ATOM 1054 C CA . ALA A 1 136 ? -0.087 -23.112 0.475 1.00 94.69 136 ALA A CA 1
ATOM 1055 C C . ALA A 1 136 ? -0.213 -24.252 1.504 1.00 94.69 136 ALA A C 1
ATOM 1057 O O . ALA A 1 136 ? -0.986 -25.180 1.284 1.00 94.69 136 ALA A O 1
ATOM 1058 N N . GLU A 1 137 ? 0.454 -24.136 2.658 1.00 94.50 137 GLU A N 1
ATOM 1059 C CA . GLU A 1 137 ? 0.345 -25.090 3.774 1.00 94.50 137 GLU A CA 1
ATOM 1060 C C . GLU A 1 137 ? -1.091 -25.189 4.311 1.00 94.50 137 GLU A C 1
ATOM 1062 O O . GLU A 1 137 ? -1.649 -26.283 4.389 1.00 94.50 137 GLU A O 1
ATOM 1067 N N . ASP A 1 138 ? -1.715 -24.049 4.616 1.00 92.88 138 ASP A N 1
ATOM 1068 C CA . ASP A 1 138 ? -3.068 -23.976 5.174 1.00 92.88 138 ASP A CA 1
ATOM 1069 C C . ASP A 1 138 ? -4.133 -24.496 4.175 1.00 92.88 138 ASP A C 1
ATOM 1071 O O . ASP A 1 138 ? -5.186 -24.978 4.594 1.00 92.88 138 ASP A O 1
ATOM 1075 N N . SER A 1 139 ? -3.874 -24.424 2.861 1.00 92.31 139 SER A N 1
ATOM 1076 C CA . SER A 1 139 ? -4.761 -24.946 1.805 1.00 92.31 139 SER A CA 1
ATOM 1077 C C . SER A 1 139 ? -4.391 -26.347 1.298 1.00 92.31 139 SER A C 1
ATOM 1079 O O . SER A 1 139 ? -5.090 -26.885 0.440 1.00 92.31 139 SER A O 1
ATOM 1081 N N . GLY A 1 140 ? -3.312 -26.951 1.810 1.00 93.75 140 GLY A N 1
ATOM 1082 C CA . GLY A 1 140 ? -2.819 -28.258 1.362 1.00 93.75 140 GLY A CA 1
ATOM 1083 C C . GLY A 1 140 ? -2.323 -28.281 -0.090 1.00 93.75 140 GLY A C 1
ATOM 1084 O O . GLY A 1 140 ? -2.315 -29.337 -0.722 1.00 93.75 140 GLY A O 1
ATOM 1085 N N . GLN A 1 141 ? -1.938 -27.128 -0.639 1.00 94.06 141 GLN A N 1
ATOM 1086 C CA . GLN A 1 141 ? -1.458 -26.975 -2.012 1.00 94.06 141 GLN A CA 1
ATOM 1087 C C . GLN A 1 141 ? 0.068 -26.841 -2.059 1.00 94.06 141 GLN A C 1
ATOM 1089 O O . GLN A 1 141 ? 0.716 -26.482 -1.079 1.00 94.06 141 GLN A O 1
ATOM 1094 N N . GLN A 1 142 ? 0.656 -27.088 -3.230 1.00 93.81 142 GLN A N 1
ATOM 1095 C CA . GLN A 1 142 ? 2.064 -26.785 -3.488 1.00 93.81 142 GLN A CA 1
ATOM 1096 C C . GLN A 1 142 ? 2.195 -25.476 -4.268 1.00 93.81 142 GLN A C 1
ATOM 1098 O O . GLN A 1 142 ? 1.362 -25.153 -5.118 1.00 93.81 142 GLN A O 1
ATOM 1103 N N . LEU A 1 143 ? 3.259 -24.724 -3.988 1.00 93.75 143 LEU A N 1
ATOM 1104 C CA . LEU A 1 143 ? 3.595 -23.530 -4.753 1.00 93.75 143 LEU A CA 1
ATOM 1105 C C . LEU A 1 143 ? 4.194 -23.932 -6.101 1.00 93.75 143 LEU A C 1
ATOM 1107 O O . LEU A 1 143 ? 5.154 -24.694 -6.166 1.00 93.75 143 LEU A O 1
ATOM 1111 N N . THR A 1 144 ? 3.644 -23.374 -7.172 1.00 94.62 144 THR A N 1
ATOM 1112 C CA . THR A 1 144 ? 4.219 -23.449 -8.515 1.00 94.62 144 THR A CA 1
ATOM 1113 C C . THR A 1 144 ? 5.139 -22.255 -8.722 1.00 94.6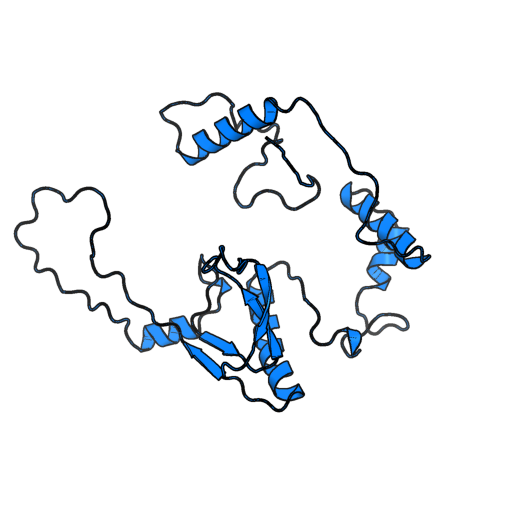2 144 THR A C 1
ATOM 1115 O O . THR A 1 144 ? 4.736 -21.112 -8.492 1.00 94.62 144 THR A O 1
ATOM 1118 N N . GLU A 1 145 ? 6.375 -22.514 -9.138 1.00 94.50 145 GLU A N 1
ATOM 1119 C CA . GLU A 1 145 ? 7.372 -21.479 -9.401 1.00 94.50 145 GLU A CA 1
ATOM 1120 C C . GLU A 1 145 ? 7.396 -21.101 -10.885 1.00 94.50 145 GLU A C 1
ATOM 1122 O O . GLU A 1 145 ? 7.511 -21.952 -11.766 1.00 94.50 145 GLU A O 1
ATOM 1127 N N . PHE A 1 146 ? 7.321 -19.802 -11.151 1.00 93.38 146 PHE A N 1
ATOM 1128 C CA . PHE A 1 146 ? 7.430 -19.199 -12.471 1.00 93.38 146 PHE A CA 1
ATOM 1129 C C . PHE A 1 146 ? 8.705 -18.367 -12.519 1.00 93.38 146 PHE A C 1
ATOM 1131 O O . PHE A 1 146 ? 8.948 -17.542 -11.639 1.00 93.38 146 PHE A O 1
ATOM 1138 N N . TYR A 1 147 ? 9.510 -18.581 -13.553 1.00 93.38 147 TYR A N 1
ATOM 1139 C CA . TYR A 1 147 ? 10.826 -17.974 -13.703 1.00 93.38 147 TYR A CA 1
ATOM 1140 C C . TYR A 1 147 ? 10.812 -16.948 -14.834 1.00 93.38 147 TYR A C 1
ATOM 1142 O O . TYR A 1 147 ? 10.243 -17.196 -15.900 1.00 93.38 147 TYR A O 1
ATOM 1150 N N . SER A 1 148 ? 11.447 -15.799 -14.613 1.00 90.69 148 SER A N 1
ATOM 1151 C CA . SER A 1 148 ? 11.658 -14.790 -15.647 1.00 90.69 148 SER A CA 1
ATOM 1152 C C . SER A 1 148 ? 12.548 -15.337 -16.763 1.00 90.69 148 SER A C 1
ATOM 1154 O O . SER A 1 148 ? 13.503 -16.080 -16.519 1.00 90.69 148 SER A O 1
ATOM 1156 N N . ASN A 1 149 ? 12.228 -14.952 -17.998 1.00 88.62 149 ASN A N 1
ATOM 1157 C CA . ASN A 1 149 ? 13.074 -15.188 -19.160 1.00 88.62 149 ASN A CA 1
ATOM 1158 C C . ASN A 1 149 ? 13.852 -13.906 -19.464 1.00 88.62 149 ASN A C 1
ATOM 1160 O O . ASN A 1 149 ? 13.327 -12.994 -20.106 1.00 88.62 149 ASN A O 1
ATOM 1164 N N . ASP A 1 150 ? 15.083 -13.837 -18.965 1.00 86.56 150 ASP A N 1
ATOM 1165 C CA . ASP A 1 150 ? 15.917 -12.645 -19.058 1.00 86.56 150 ASP A CA 1
ATOM 1166 C C . ASP A 1 150 ? 16.952 -12.770 -20.183 1.00 86.56 150 ASP A C 1
ATOM 1168 O O . ASP A 1 150 ? 17.554 -13.821 -20.418 1.00 86.56 150 ASP A O 1
ATOM 1172 N N . SER A 1 151 ? 17.195 -11.661 -20.879 1.00 84.62 151 SER A N 1
ATOM 1173 C CA . SER A 1 151 ? 18.221 -11.570 -21.917 1.00 84.62 151 SER A CA 1
ATOM 1174 C C . SER A 1 151 ? 19.020 -10.290 -21.751 1.00 84.62 151 SER A C 1
ATOM 1176 O O . SER A 1 151 ? 18.443 -9.232 -21.489 1.00 84.62 151 SER A O 1
ATOM 1178 N N . LEU A 1 152 ? 20.337 -10.363 -21.945 1.00 79.88 152 LEU A N 1
ATOM 1179 C CA . LEU A 1 152 ? 21.148 -9.152 -21.990 1.00 79.88 152 LEU A CA 1
ATOM 1180 C C . LEU A 1 152 ? 20.753 -8.339 -23.225 1.00 79.88 152 LEU A C 1
ATOM 1182 O O . LEU A 1 152 ? 20.520 -8.934 -24.287 1.00 79.88 152 LEU A O 1
ATOM 1186 N N . PRO A 1 153 ? 20.717 -6.998 -23.131 1.00 69.75 153 PRO A N 1
ATOM 1187 C CA . PRO A 1 153 ? 20.564 -6.167 -24.307 1.00 69.75 153 PRO A CA 1
ATOM 1188 C C . PRO A 1 153 ? 21.740 -6.456 -25.244 1.00 69.75 153 PRO A C 1
ATOM 1190 O O . PRO A 1 153 ? 22.857 -5.975 -25.063 1.00 69.75 153 PRO A O 1
ATOM 1193 N N . GLY A 1 154 ? 21.488 -7.280 -26.263 1.00 56.69 154 GLY A N 1
ATOM 1194 C CA . GLY A 1 154 ? 22.347 -7.331 -27.434 1.00 56.69 154 GLY A CA 1
ATOM 1195 C C . GLY A 1 154 ? 22.408 -5.919 -27.995 1.00 56.69 154 GLY A C 1
ATOM 1196 O O . GLY A 1 154 ? 21.413 -5.202 -27.902 1.00 56.69 154 GLY A O 1
ATOM 1197 N N . ASN A 1 155 ? 23.554 -5.524 -28.545 1.00 48.00 155 ASN A N 1
ATOM 1198 C CA . ASN A 1 155 ? 23.817 -4.205 -29.121 1.00 48.00 155 ASN A CA 1
ATOM 1199 C C . ASN A 1 155 ? 22.861 -3.923 -30.308 1.00 48.00 155 ASN A C 1
ATOM 1201 O O . ASN A 1 155 ? 23.231 -3.974 -31.478 1.00 48.00 155 ASN A O 1
ATOM 1205 N N . SER A 1 156 ? 21.586 -3.720 -30.003 1.00 43.19 156 SER A N 1
ATOM 1206 C CA . SER A 1 156 ? 20.466 -3.550 -30.914 1.00 43.19 156 SER A CA 1
ATOM 1207 C C . SER A 1 156 ? 20.155 -2.076 -30.798 1.00 43.19 156 SER A C 1
ATOM 1209 O O . SER A 1 156 ? 19.513 -1.638 -29.849 1.00 43.19 156 SER A O 1
ATOM 1211 N N . GLY A 1 157 ? 20.772 -1.300 -31.686 1.00 48.12 157 GLY A N 1
ATOM 1212 C CA . GLY A 1 157 ? 20.726 0.149 -31.641 1.00 48.12 157 GLY A CA 1
ATOM 1213 C C . GLY A 1 157 ? 19.295 0.667 -31.670 1.00 48.12 157 GLY A C 1
ATOM 1214 O O . GLY A 1 157 ? 18.655 0.655 -32.715 1.00 48.12 157 GLY A O 1
ATOM 1215 N N . SER A 1 158 ? 18.846 1.193 -30.540 1.00 40.91 158 SER A N 1
ATOM 1216 C CA . SER A 1 158 ? 17.819 2.220 -30.491 1.00 40.91 158 SER A CA 1
ATOM 1217 C C . SER A 1 158 ? 18.458 3.480 -29.912 1.00 40.91 158 SER A C 1
ATOM 1219 O O . SER A 1 158 ? 18.622 3.627 -28.705 1.00 40.91 158 SER A O 1
ATOM 1221 N N . ASP A 1 159 ? 18.829 4.338 -30.859 1.00 43.78 159 ASP A N 1
ATOM 1222 C CA . ASP A 1 159 ? 18.958 5.789 -30.785 1.00 43.78 159 ASP A CA 1
ATOM 1223 C C . ASP A 1 159 ? 20.233 6.496 -30.258 1.00 43.78 159 ASP A C 1
ATOM 1225 O O . ASP A 1 159 ? 20.617 6.462 -29.095 1.00 43.78 159 ASP A O 1
ATOM 1229 N N . VAL A 1 160 ? 20.776 7.286 -31.204 1.00 47.06 160 VAL A N 1
ATOM 1230 C CA . VAL A 1 160 ? 21.636 8.483 -31.114 1.00 47.06 160 VAL A CA 1
ATOM 1231 C C . VAL A 1 160 ? 23.173 8.307 -31.089 1.00 47.06 160 VAL A C 1
ATOM 1233 O O . VAL A 1 160 ? 23.811 8.125 -30.061 1.00 47.06 160 VAL A O 1
ATOM 1236 N N . ARG A 1 161 ? 23.753 8.576 -32.279 1.00 43.44 161 ARG A N 1
ATOM 1237 C CA . ARG A 1 161 ? 25.151 8.946 -32.624 1.00 43.44 161 ARG A CA 1
ATOM 1238 C C . ARG A 1 161 ? 26.205 7.831 -32.619 1.00 43.44 161 ARG A C 1
ATOM 1240 O O . ARG A 1 161 ? 27.033 7.726 -31.722 1.00 43.44 161 ARG A O 1
ATOM 1247 N N . LYS A 1 162 ? 26.301 7.113 -33.745 1.00 41.59 162 LYS A N 1
ATOM 1248 C CA . LYS A 1 162 ? 27.549 6.426 -34.124 1.00 41.59 162 LYS A CA 1
ATOM 1249 C C . LYS A 1 162 ? 28.629 7.474 -34.459 1.00 41.59 162 LYS A C 1
ATOM 1251 O O . LYS A 1 162 ? 28.393 8.278 -35.366 1.00 41.59 162 LYS A O 1
ATOM 1256 N N . PRO A 1 163 ? 29.803 7.491 -33.800 1.00 41.88 163 PRO A N 1
ATOM 1257 C CA . PRO A 1 163 ? 30.942 8.255 -34.293 1.00 41.88 163 PRO A CA 1
ATOM 1258 C C . PRO A 1 163 ? 31.394 7.666 -35.635 1.00 41.88 163 PRO A C 1
ATOM 1260 O O . PRO A 1 163 ? 31.452 6.452 -35.821 1.00 41.88 163 PRO A O 1
ATOM 1263 N N . ARG A 1 164 ? 31.686 8.543 -36.596 1.00 48.88 164 ARG A N 1
ATOM 1264 C CA . ARG A 1 164 ? 31.871 8.207 -38.018 1.00 48.88 164 ARG A CA 1
ATOM 1265 C C . ARG A 1 164 ? 33.172 7.445 -38.333 1.00 48.88 164 ARG A C 1
ATOM 1267 O O . ARG A 1 164 ? 33.413 7.147 -39.493 1.00 48.88 164 ARG A O 1
ATOM 1274 N N . ASN A 1 165 ? 33.964 7.082 -37.321 1.00 51.47 165 ASN A N 1
ATOM 1275 C CA . ASN A 1 165 ? 35.259 6.419 -37.463 1.00 51.47 165 ASN A CA 1
ATOM 1276 C C . ASN A 1 165 ? 35.409 5.279 -36.441 1.00 51.47 165 ASN A C 1
ATOM 1278 O O . ASN A 1 165 ? 35.969 5.470 -35.369 1.00 51.47 165 ASN A O 1
ATOM 1282 N N . ALA A 1 166 ? 34.933 4.083 -36.781 1.00 48.16 166 ALA A N 1
ATOM 1283 C CA . ALA A 1 166 ? 35.316 2.847 -36.098 1.00 48.16 166 ALA A CA 1
ATOM 1284 C C . ALA A 1 166 ? 35.556 1.758 -37.152 1.00 48.16 166 ALA A C 1
ATOM 1286 O O . ALA A 1 166 ? 34.771 0.829 -37.322 1.00 48.16 166 ALA A O 1
ATOM 1287 N N . ARG A 1 167 ? 36.634 1.923 -37.927 1.00 49.91 167 ARG A N 1
ATOM 1288 C CA . ARG A 1 167 ? 37.239 0.804 -38.655 1.00 49.91 167 ARG A CA 1
ATOM 1289 C C . ARG A 1 167 ? 38.000 -0.040 -37.627 1.00 49.91 167 ARG A C 1
ATOM 1291 O O . ARG A 1 167 ? 38.826 0.497 -36.900 1.00 49.91 167 ARG A O 1
ATOM 1298 N N . ASN A 1 168 ? 37.721 -1.341 -37.621 1.00 46.81 168 ASN A N 1
ATOM 1299 C CA . ASN A 1 168 ? 38.479 -2.403 -36.950 1.00 46.81 168 ASN A CA 1
ATOM 1300 C C . ASN A 1 168 ? 38.425 -2.454 -35.414 1.00 46.81 168 ASN A C 1
ATOM 1302 O O . ASN A 1 168 ? 39.453 -2.399 -34.748 1.00 46.81 168 ASN A O 1
ATOM 1306 N N . GLN A 1 169 ? 37.244 -2.711 -34.853 1.00 47.91 169 GLN A N 1
ATOM 1307 C CA . GLN A 1 169 ? 37.168 -3.510 -33.626 1.00 47.91 169 GLN A CA 1
ATOM 1308 C C . GLN A 1 169 ? 36.301 -4.732 -33.907 1.00 47.91 169 GLN A C 1
ATOM 1310 O O . GLN A 1 169 ? 35.157 -4.601 -34.342 1.00 47.91 169 GLN A O 1
ATOM 1315 N N . GLN A 1 170 ? 36.878 -5.922 -33.724 1.00 43.62 170 GLN A N 1
ATOM 1316 C CA . GLN A 1 170 ? 36.137 -7.176 -33.716 1.00 43.62 170 GLN A CA 1
ATOM 1317 C C . GLN A 1 170 ? 35.043 -7.054 -32.658 1.00 43.62 170 GLN A C 1
ATOM 1319 O O . GLN A 1 170 ? 35.313 -7.036 -31.459 1.00 43.62 170 GLN A O 1
ATOM 1324 N N . VAL A 1 171 ? 33.801 -6.908 -33.110 1.00 48.06 171 VAL A N 1
ATOM 1325 C CA . VAL A 1 171 ? 32.638 -6.932 -32.234 1.00 48.06 171 VAL A CA 1
ATOM 1326 C C . VAL A 1 171 ? 32.513 -8.373 -31.760 1.00 48.06 171 VAL A C 1
ATOM 1328 O O . VAL A 1 171 ? 31.959 -9.211 -32.469 1.00 48.06 171 VAL A O 1
ATOM 1331 N N . HIS A 1 172 ? 33.063 -8.680 -30.583 1.00 47.75 172 HIS A N 1
ATOM 1332 C CA . HIS A 1 172 ? 32.657 -9.871 -29.849 1.00 47.75 172 HIS A CA 1
ATOM 1333 C C . HIS A 1 172 ? 31.130 -9.832 -29.783 1.00 47.75 172 HIS A C 1
ATOM 1335 O O . HIS A 1 172 ? 30.552 -8.902 -29.216 1.00 47.75 172 HIS A O 1
ATOM 1341 N N . GLN A 1 173 ? 30.473 -10.795 -30.431 1.00 47.50 173 GLN A N 1
ATOM 1342 C CA . GLN A 1 173 ? 29.046 -11.020 -30.258 1.00 47.50 173 GLN A CA 1
ATOM 1343 C C . GLN A 1 173 ? 28.843 -11.325 -28.775 1.00 47.50 173 GLN A C 1
ATOM 1345 O O . GLN A 1 173 ? 29.072 -12.447 -28.336 1.00 47.50 173 GLN A O 1
ATOM 1350 N N . LEU A 1 174 ? 28.484 -10.306 -27.991 1.00 53.62 174 LEU A N 1
ATOM 1351 C CA . LEU A 1 174 ? 28.003 -10.488 -26.630 1.00 53.62 174 LEU A CA 1
ATOM 1352 C C . LEU A 1 174 ? 26.821 -11.447 -26.739 1.00 53.62 174 LEU A C 1
ATOM 1354 O O . LEU A 1 174 ? 25.787 -11.113 -27.324 1.00 53.62 174 LEU A O 1
ATOM 1358 N N . THR A 1 175 ? 27.020 -12.673 -26.264 1.00 54.06 175 THR A N 1
ATOM 1359 C CA . THR A 1 175 ? 25.968 -13.676 -26.169 1.00 54.06 175 THR A CA 1
ATOM 1360 C C . THR A 1 175 ? 24.794 -13.040 -25.439 1.00 54.06 175 THR A C 1
ATOM 1362 O O . THR A 1 175 ? 24.941 -12.575 -24.313 1.00 54.06 175 THR A O 1
ATOM 1365 N N . LYS A 1 176 ? 23.623 -13.011 -26.087 1.00 64.12 176 LYS A N 1
ATOM 1366 C CA . LYS A 1 176 ? 22.367 -12.507 -25.499 1.00 64.12 176 LYS A CA 1
ATOM 1367 C C . LYS A 1 176 ? 21.950 -13.282 -24.239 1.00 64.12 176 LYS A C 1
ATOM 1369 O O . LYS A 1 176 ? 21.054 -12.856 -23.517 1.00 64.12 176 LYS A O 1
ATOM 1374 N N . THR A 1 177 ? 22.587 -14.424 -24.003 1.00 71.50 177 THR A N 1
ATOM 1375 C CA . THR A 1 177 ? 22.300 -15.368 -22.931 1.00 71.50 177 THR A CA 1
ATOM 1376 C C . THR A 1 177 ? 23.049 -14.991 -21.658 1.00 71.50 177 THR A C 1
ATOM 1378 O O . THR A 1 177 ? 24.278 -14.910 -21.651 1.00 71.50 177 THR A O 1
ATOM 1381 N N . ILE A 1 178 ? 22.302 -14.797 -20.572 1.00 82.62 178 ILE A N 1
ATOM 1382 C CA . ILE A 1 178 ? 22.853 -14.577 -19.234 1.00 82.62 178 ILE A CA 1
ATOM 1383 C C . ILE A 1 178 ? 23.486 -15.892 -18.738 1.00 82.62 178 ILE A C 1
ATOM 1385 O O . ILE A 1 178 ? 22.874 -16.956 -18.875 1.00 82.62 178 ILE A O 1
ATOM 1389 N N . PRO A 1 179 ? 24.709 -15.865 -18.174 1.00 86.94 179 PRO A N 1
ATOM 1390 C CA . PRO A 1 179 ? 25.310 -17.040 -17.549 1.00 86.94 179 PRO A CA 1
ATOM 1391 C C . PRO A 1 179 ? 24.395 -17.645 -16.475 1.00 86.94 179 PRO A C 1
ATOM 1393 O O . PRO A 1 179 ? 23.798 -16.917 -15.686 1.00 86.94 179 PRO A O 1
ATOM 1396 N N . LYS A 1 180 ? 24.301 -18.980 -16.404 1.00 86.00 180 LYS A N 1
ATOM 1397 C CA . LYS A 1 180 ? 23.361 -19.677 -15.498 1.00 86.00 180 LYS A CA 1
ATOM 1398 C C . LYS A 1 180 ? 23.503 -19.268 -14.028 1.00 86.00 180 LYS A C 1
ATOM 1400 O O . LYS A 1 180 ? 22.506 -19.142 -13.331 1.00 86.00 180 LYS A O 1
ATOM 1405 N N . ASN A 1 181 ? 24.731 -19.050 -13.562 1.00 88.12 181 ASN A N 1
ATOM 1406 C CA . ASN A 1 181 ? 25.005 -18.585 -12.201 1.00 88.12 181 ASN A CA 1
ATOM 1407 C C . ASN A 1 181 ? 24.436 -17.180 -11.948 1.00 88.12 181 ASN A C 1
ATOM 1409 O O . ASN A 1 181 ? 23.836 -16.946 -10.905 1.00 88.12 181 ASN A O 1
ATOM 1413 N N . CYS A 1 182 ? 24.580 -16.268 -12.909 1.00 87.75 182 CYS A N 1
ATOM 1414 C CA . CYS A 1 182 ? 23.995 -14.933 -12.831 1.00 87.75 182 CYS A CA 1
ATOM 1415 C C . CYS A 1 182 ? 22.465 -14.989 -12.908 1.00 87.75 182 CYS A C 1
ATOM 1417 O O . CYS A 1 182 ? 21.799 -14.294 -12.152 1.00 87.75 182 CYS A O 1
ATOM 1419 N N . GLN A 1 183 ? 21.906 -15.851 -13.762 1.00 90.19 183 GLN A N 1
ATOM 1420 C CA . GLN A 1 183 ? 20.459 -16.034 -13.866 1.00 90.19 183 GLN A CA 1
ATOM 1421 C C . GLN A 1 183 ? 19.852 -16.539 -12.550 1.00 90.19 183 GLN A C 1
ATOM 1423 O O . GLN A 1 183 ? 18.836 -16.018 -12.101 1.00 90.19 183 GLN A O 1
ATOM 1428 N N . GLN A 1 184 ? 20.513 -17.493 -11.890 1.00 90.88 184 GLN A N 1
ATOM 1429 C CA . GLN A 1 184 ? 20.090 -17.978 -10.578 1.00 90.88 184 GLN A CA 1
ATOM 1430 C C . GLN A 1 184 ? 20.100 -16.854 -9.533 1.00 90.88 184 GLN A C 1
ATOM 1432 O O . GLN A 1 184 ? 19.132 -16.681 -8.801 1.00 90.88 184 GLN A O 1
ATOM 1437 N N . GLN A 1 185 ? 21.152 -16.031 -9.518 1.00 89.75 185 GLN A N 1
ATOM 1438 C CA . GLN A 1 185 ? 21.222 -14.868 -8.629 1.00 89.75 185 GLN A CA 1
ATOM 1439 C C . GLN A 1 185 ? 20.112 -13.844 -8.903 1.00 89.75 185 GLN A C 1
ATOM 1441 O O . GLN A 1 185 ? 19.625 -13.226 -7.961 1.00 89.75 185 GLN A O 1
ATOM 1446 N N . LEU A 1 186 ? 19.697 -13.667 -10.161 1.00 89.38 186 LEU A N 1
ATOM 1447 C CA . LEU A 1 186 ? 18.574 -12.796 -10.521 1.00 89.38 186 LEU A CA 1
ATOM 1448 C C . LEU A 1 186 ? 17.234 -13.358 -10.033 1.00 89.38 186 LEU A C 1
ATOM 1450 O O . LEU A 1 186 ? 16.402 -12.603 -9.535 1.00 89.38 186 LEU A O 1
ATOM 1454 N N . TRP A 1 187 ? 17.031 -14.672 -10.134 1.00 92.56 187 TRP A N 1
ATOM 1455 C CA . TRP A 1 187 ? 15.826 -15.336 -9.633 1.00 92.56 187 TRP A CA 1
ATOM 1456 C C . TRP A 1 187 ? 15.719 -15.320 -8.107 1.00 92.56 187 TRP A C 1
ATOM 1458 O O . TRP A 1 187 ? 14.614 -15.197 -7.580 1.00 92.56 187 TRP A O 1
ATOM 1468 N N . ASP A 1 188 ? 16.851 -15.408 -7.410 1.00 90.25 188 ASP A N 1
ATOM 1469 C CA . ASP A 1 188 ? 16.912 -15.383 -5.945 1.00 90.25 188 ASP A CA 1
ATOM 1470 C C . ASP A 1 188 ? 16.963 -13.955 -5.367 1.00 90.25 188 ASP A C 1
ATOM 1472 O O . ASP A 1 188 ? 16.824 -13.760 -4.156 1.00 90.25 188 ASP A O 1
ATOM 1476 N N . ALA A 1 189 ? 17.144 -12.935 -6.213 1.00 90.00 189 ALA A N 1
ATOM 1477 C CA . ALA A 1 189 ? 17.138 -11.544 -5.784 1.00 90.00 189 ALA A CA 1
ATOM 1478 C C . ALA A 1 189 ? 15.722 -11.100 -5.368 1.00 90.00 189 ALA A C 1
ATOM 1480 O O . ALA A 1 189 ? 14.743 -11.372 -6.072 1.00 90.00 189 ALA A O 1
ATOM 1481 N N . PRO A 1 190 ? 15.579 -10.360 -4.252 1.00 88.38 190 PRO A N 1
ATOM 1482 C CA . PRO A 1 190 ? 14.275 -9.871 -3.839 1.00 88.38 190 PRO A CA 1
ATOM 1483 C C . PRO A 1 190 ? 13.775 -8.791 -4.815 1.00 88.38 190 PRO A C 1
ATOM 1485 O O . PRO A 1 190 ? 14.578 -7.980 -5.293 1.00 88.38 190 PRO A O 1
ATOM 1488 N N . PRO A 1 191 ? 12.455 -8.707 -5.072 1.00 89.75 191 PRO A N 1
ATOM 1489 C CA . PRO A 1 191 ? 11.895 -7.739 -6.015 1.00 89.75 191 PRO A CA 1
ATOM 1490 C C . PRO A 1 191 ? 12.301 -6.298 -5.698 1.00 89.75 191 PRO A C 1
ATOM 1492 O O . PRO A 1 191 ? 12.591 -5.524 -6.608 1.00 89.75 191 PRO A O 1
ATOM 1495 N N . CYS A 1 192 ? 12.400 -5.932 -4.416 1.00 88.75 192 CYS A N 1
ATOM 1496 C CA . CYS A 1 192 ? 12.829 -4.607 -3.974 1.00 88.75 192 CYS A CA 1
ATOM 1497 C C . CYS A 1 192 ? 14.210 -4.164 -4.484 1.00 88.75 192 CYS A C 1
ATOM 1499 O O . CYS A 1 192 ? 14.468 -2.963 -4.489 1.00 88.75 192 CYS A O 1
ATOM 1501 N N . SER A 1 193 ? 15.078 -5.091 -4.901 1.00 87.00 193 SER A N 1
ATOM 1502 C CA . SER A 1 193 ? 16.414 -4.790 -5.434 1.00 87.00 193 SER A CA 1
ATOM 1503 C C . SER A 1 193 ? 16.404 -4.304 -6.884 1.00 87.00 193 SER A C 1
ATOM 1505 O O . SER A 1 193 ? 17.431 -3.846 -7.376 1.00 87.00 193 SER A O 1
ATOM 1507 N N . THR A 1 194 ? 15.269 -4.404 -7.579 1.00 83.00 194 THR A N 1
ATOM 1508 C CA . THR A 1 194 ? 15.112 -3.906 -8.951 1.00 83.00 194 THR A CA 1
ATOM 1509 C C . THR A 1 194 ? 14.361 -2.577 -8.958 1.00 83.00 194 THR A C 1
ATOM 1511 O O . THR A 1 194 ? 13.418 -2.388 -8.185 1.00 83.00 194 THR A O 1
ATOM 1514 N N . ASP A 1 195 ? 14.731 -1.666 -9.863 1.00 79.25 195 ASP A N 1
ATOM 1515 C CA . ASP A 1 195 ? 14.063 -0.362 -10.019 1.00 79.25 195 ASP A CA 1
ATOM 1516 C C . ASP A 1 195 ? 12.582 -0.500 -10.406 1.00 79.25 195 ASP A C 1
ATOM 1518 O O . ASP A 1 195 ? 11.744 0.312 -10.013 1.00 79.25 195 ASP A O 1
ATOM 1522 N N . SER A 1 196 ? 12.242 -1.545 -11.166 1.00 79.19 196 SER A N 1
ATOM 1523 C CA . SER A 1 196 ? 10.865 -1.867 -11.555 1.00 79.19 196 SER A CA 1
ATOM 1524 C C . SER A 1 196 ? 10.107 -2.676 -10.497 1.00 79.19 196 SER A C 1
ATOM 1526 O O . SER A 1 196 ? 8.905 -2.906 -10.649 1.00 79.19 196 SER A O 1
ATOM 1528 N N . HIS A 1 197 ? 10.780 -3.087 -9.419 1.00 83.75 197 HIS A N 1
ATOM 1529 C CA . HIS A 1 197 ? 10.251 -3.971 -8.382 1.00 83.75 197 HIS A CA 1
ATOM 1530 C C . HIS A 1 197 ? 9.641 -5.270 -8.933 1.00 83.75 197 HIS A C 1
ATOM 1532 O O . HIS A 1 197 ? 8.599 -5.730 -8.457 1.00 83.75 197 HIS A O 1
ATOM 1538 N N . MET A 1 198 ? 10.272 -5.835 -9.962 1.00 85.50 198 MET A N 1
ATOM 1539 C CA . MET A 1 198 ? 9.862 -7.080 -10.602 1.00 85.50 198 MET A CA 1
ATOM 1540 C C . MET A 1 198 ? 10.590 -8.267 -9.975 1.00 85.50 198 MET A C 1
ATOM 1542 O O . MET A 1 198 ? 11.782 -8.198 -9.683 1.00 85.50 198 MET A O 1
ATOM 1546 N N . ALA A 1 199 ? 9.857 -9.356 -9.758 1.00 89.12 199 ALA A N 1
ATOM 1547 C CA . ALA A 1 199 ? 10.418 -10.594 -9.242 1.00 89.12 199 ALA A CA 1
ATOM 1548 C C . ALA A 1 199 ? 11.013 -11.418 -10.390 1.00 89.12 199 ALA A C 1
ATOM 1550 O O . ALA A 1 199 ? 10.335 -11.629 -11.395 1.00 89.12 199 ALA A O 1
ATOM 1551 N N . GLY A 1 200 ? 12.241 -11.916 -10.225 1.00 89.50 200 GLY A N 1
ATOM 1552 C CA . GLY A 1 200 ? 12.810 -12.906 -11.146 1.00 89.50 200 GLY A CA 1
ATOM 1553 C C . GLY A 1 200 ? 12.151 -14.282 -10.995 1.00 89.50 200 GLY A C 1
ATOM 1554 O O . GLY A 1 200 ? 12.013 -15.026 -11.960 1.00 89.50 200 GLY A O 1
ATOM 1555 N N . LYS A 1 201 ? 11.679 -14.606 -9.787 1.00 92.69 201 LYS A N 1
ATOM 1556 C CA . LYS A 1 201 ? 10.906 -15.813 -9.498 1.00 92.69 201 LYS A CA 1
ATOM 1557 C C . LYS A 1 201 ? 9.594 -15.461 -8.809 1.00 92.69 201 LYS A C 1
ATOM 1559 O O . LYS A 1 201 ? 9.584 -14.715 -7.832 1.00 92.69 201 LYS A O 1
ATOM 1564 N N . LEU A 1 202 ? 8.493 -16.023 -9.293 1.00 93.06 202 LEU A N 1
ATOM 1565 C CA . LEU A 1 202 ? 7.160 -15.841 -8.728 1.00 93.06 202 LEU A CA 1
ATOM 1566 C C . LEU A 1 202 ? 6.588 -17.191 -8.292 1.00 93.06 202 LEU A C 1
ATOM 1568 O O . LEU A 1 202 ? 6.488 -18.110 -9.096 1.00 93.06 202 LEU A O 1
ATOM 1572 N N . SER A 1 203 ? 6.190 -17.307 -7.027 1.00 93.88 203 SER A N 1
ATOM 1573 C CA . SER A 1 203 ? 5.583 -18.522 -6.472 1.00 93.88 203 SER A CA 1
ATOM 1574 C C . SER A 1 203 ? 4.083 -18.317 -6.271 1.00 93.88 203 SER A C 1
ATOM 1576 O O . SER A 1 203 ? 3.691 -17.418 -5.527 1.00 93.88 203 SER A O 1
ATOM 1578 N N . LEU A 1 204 ? 3.249 -19.143 -6.910 1.00 94.62 204 LEU A N 1
ATOM 1579 C CA . LEU A 1 204 ? 1.785 -19.030 -6.877 1.00 94.62 204 LEU A CA 1
ATOM 1580 C C . LEU A 1 204 ? 1.112 -20.374 -6.573 1.00 94.62 204 LEU A C 1
ATOM 1582 O O . LEU A 1 204 ? 1.648 -21.435 -6.876 1.00 94.62 204 LEU A O 1
ATOM 1586 N N . CYS A 1 205 ? -0.098 -20.321 -6.024 1.00 94.19 205 CYS A N 1
ATOM 1587 C CA . CYS A 1 205 ? -1.027 -21.449 -5.927 1.00 94.19 205 CYS A CA 1
ATOM 1588 C C . CYS A 1 205 ? -2.461 -20.946 -6.150 1.00 94.19 205 CYS A C 1
ATOM 1590 O O . CYS A 1 205 ? -2.700 -19.735 -6.155 1.00 94.19 205 CYS A O 1
ATOM 1592 N N . VAL A 1 206 ? -3.410 -21.855 -6.377 1.00 94.06 206 VAL A N 1
ATOM 1593 C CA . VAL A 1 206 ? -4.788 -21.473 -6.709 1.00 94.06 206 VAL A CA 1
ATOM 1594 C C . VAL A 1 206 ? -5.455 -20.811 -5.503 1.00 94.06 206 VAL A C 1
ATOM 1596 O O . VAL A 1 206 ? -5.358 -21.295 -4.376 1.00 94.06 206 VAL A O 1
ATOM 1599 N N . GLY A 1 207 ? -6.142 -19.696 -5.752 1.00 92.31 207 GLY A N 1
ATOM 1600 C CA . GLY A 1 207 ? -6.826 -18.900 -4.733 1.00 92.31 207 GLY A CA 1
ATOM 1601 C C . GLY A 1 207 ? -5.931 -17.894 -4.008 1.00 92.31 207 GLY A C 1
ATOM 1602 O O . GLY A 1 207 ? -6.429 -17.165 -3.154 1.00 92.31 207 GLY A O 1
ATOM 1603 N N . LEU A 1 208 ? -4.638 -17.821 -4.341 1.00 93.00 208 LEU A N 1
ATOM 1604 C CA . LEU A 1 208 ? -3.734 -16.847 -3.738 1.00 93.00 208 LEU A CA 1
ATOM 1605 C C . LEU A 1 208 ? -4.095 -15.418 -4.197 1.00 93.00 208 LEU A C 1
ATOM 1607 O O . LEU A 1 208 ? -4.213 -15.196 -5.409 1.00 93.00 208 LEU A O 1
ATOM 1611 N N . PRO A 1 209 ? -4.224 -14.441 -3.279 1.00 92.69 209 PRO A N 1
ATOM 1612 C CA . PRO A 1 209 ? -4.425 -13.045 -3.644 1.00 92.69 209 PRO A CA 1
ATOM 1613 C C . PRO A 1 209 ? -3.218 -12.494 -4.408 1.00 92.69 209 PRO A C 1
ATOM 1615 O O . PRO A 1 209 ? -2.076 -12.584 -3.955 1.00 92.69 209 PRO A O 1
ATOM 1618 N N . VAL A 1 210 ? -3.473 -11.894 -5.565 1.00 92.50 210 VAL A N 1
ATOM 1619 C CA . VAL A 1 210 ? -2.462 -11.305 -6.447 1.00 92.50 210 VAL A CA 1
ATOM 1620 C C . VAL A 1 210 ? -2.853 -9.885 -6.832 1.00 92.50 210 VAL A C 1
ATOM 1622 O O . VAL A 1 210 ? -4.010 -9.489 -6.732 1.00 92.50 210 VAL A O 1
ATOM 1625 N N . MET A 1 211 ? -1.871 -9.105 -7.280 1.00 91.56 211 MET A N 1
ATOM 1626 C CA . MET A 1 211 ? -2.088 -7.750 -7.774 1.00 91.56 211 MET A CA 1
ATOM 1627 C C . MET A 1 211 ? -1.393 -7.565 -9.117 1.00 91.56 211 MET A C 1
ATOM 1629 O O . MET A 1 211 ? -0.205 -7.867 -9.258 1.00 91.56 211 MET A O 1
ATOM 1633 N N . ILE A 1 212 ? -2.121 -7.021 -10.087 1.00 89.81 212 ILE A N 1
ATOM 1634 C CA . ILE A 1 212 ? -1.608 -6.744 -11.427 1.00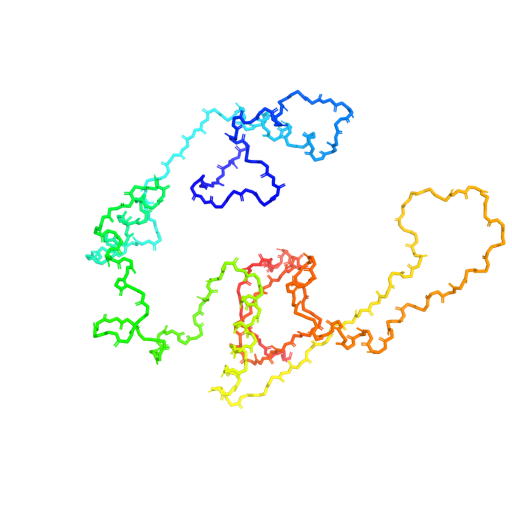 89.81 212 ILE A CA 1
ATOM 1635 C C . ILE A 1 212 ? -0.619 -5.576 -11.369 1.00 89.81 212 ILE A C 1
ATOM 1637 O O . ILE A 1 212 ? -0.877 -4.535 -10.760 1.00 89.81 212 ILE A O 1
ATOM 1641 N N . ARG A 1 213 ? 0.546 -5.741 -12.005 1.00 87.25 213 ARG A N 1
ATOM 1642 C CA . ARG A 1 213 ? 1.642 -4.753 -11.978 1.00 87.25 213 ARG A CA 1
ATOM 1643 C C . ARG A 1 213 ? 1.786 -3.936 -13.258 1.00 87.25 213 ARG A C 1
ATOM 1645 O O . ARG A 1 213 ? 2.351 -2.842 -13.186 1.00 87.25 213 ARG A O 1
ATOM 1652 N N . ASN A 1 214 ? 1.252 -4.432 -14.369 1.00 85.12 214 ASN A N 1
ATOM 1653 C CA . ASN A 1 214 ? 1.385 -3.836 -15.693 1.00 85.12 214 ASN A CA 1
ATOM 1654 C C . ASN A 1 214 ? 0.013 -3.522 -16.297 1.00 85.12 214 ASN A C 1
ATOM 1656 O O . ASN A 1 214 ? -0.996 -4.117 -15.932 1.00 85.12 214 ASN A O 1
ATOM 1660 N N . ASN A 1 215 ? -0.009 -2.554 -17.206 1.00 84.62 215 ASN A N 1
ATOM 1661 C CA . ASN A 1 215 ? -1.195 -2.174 -17.966 1.00 84.62 215 ASN A CA 1
ATOM 1662 C C . ASN A 1 215 ? -1.126 -2.859 -19.334 1.00 84.62 215 ASN A C 1
ATOM 1664 O O . ASN A 1 215 ? -0.754 -2.212 -20.309 1.00 84.62 215 ASN A O 1
ATOM 1668 N N . ASP A 1 216 ? -1.417 -4.159 -19.385 1.00 77.88 216 ASP A N 1
ATOM 1669 C CA . ASP A 1 216 ? -1.241 -4.944 -20.616 1.00 77.88 216 ASP A CA 1
ATOM 1670 C C . ASP A 1 216 ? -2.524 -5.033 -21.462 1.00 77.88 216 ASP A C 1
ATOM 1672 O O . ASP A 1 216 ? -2.430 -5.128 -22.679 1.00 77.88 216 ASP A O 1
ATOM 1676 N N . ALA A 1 217 ? -3.711 -4.954 -20.844 1.00 80.50 217 ALA A N 1
ATOM 1677 C CA . ALA A 1 217 ? -5.006 -5.026 -21.536 1.00 80.50 217 ALA A CA 1
ATOM 1678 C C . ALA A 1 217 ? -5.996 -3.988 -20.978 1.00 80.50 217 ALA A C 1
ATOM 1680 O O . ALA A 1 217 ? -7.027 -4.308 -20.376 1.00 80.50 217 ALA A O 1
ATOM 1681 N N . THR A 1 218 ? -5.654 -2.707 -21.142 1.00 80.69 218 THR A N 1
ATOM 1682 C CA . THR A 1 218 ? -6.444 -1.573 -20.624 1.00 80.69 218 THR A CA 1
ATOM 1683 C C . THR A 1 218 ? -7.861 -1.511 -21.195 1.00 80.69 218 THR A C 1
ATOM 1685 O O . THR A 1 218 ? -8.792 -1.097 -20.508 1.00 80.69 218 THR A O 1
ATOM 1688 N N . GLU A 1 219 ? -8.035 -1.979 -22.427 1.00 86.00 219 GLU A N 1
ATOM 1689 C CA . GLU A 1 219 ? -9.300 -2.106 -23.146 1.00 86.00 219 GLU A CA 1
ATOM 1690 C C . GLU A 1 219 ? -10.216 -3.182 -22.551 1.00 86.00 219 GLU A C 1
ATOM 1692 O O . GLU A 1 219 ? -11.434 -3.084 -22.672 1.00 86.00 219 GLU A O 1
ATOM 1697 N N . LEU A 1 220 ? -9.639 -4.161 -21.847 1.00 82.75 220 LEU A N 1
ATOM 1698 C CA . LEU A 1 220 ? -10.356 -5.174 -21.069 1.00 82.75 220 LEU A CA 1
ATOM 1699 C C . LEU A 1 220 ? -10.472 -4.789 -19.588 1.00 82.75 220 LEU A C 1
ATOM 1701 O O . LEU A 1 220 ? -10.788 -5.628 -18.747 1.00 82.75 220 LEU A O 1
ATOM 1705 N N . CYS A 1 221 ? -10.188 -3.526 -19.259 1.00 82.69 221 CYS A N 1
ATOM 1706 C CA . CYS A 1 221 ? -10.151 -3.010 -17.896 1.00 82.69 221 CYS A CA 1
ATOM 1707 C C . CYS A 1 221 ? -9.157 -3.746 -16.983 1.00 82.69 221 CYS A C 1
ATOM 1709 O O . CYS A 1 221 ? -9.329 -3.697 -15.770 1.00 82.69 221 CYS A O 1
ATOM 1711 N N . VAL A 1 222 ? -8.113 -4.380 -17.533 1.00 84.81 222 VAL A N 1
ATOM 1712 C CA . VAL A 1 222 ? -7.023 -4.997 -16.762 1.00 84.81 222 VAL A CA 1
ATOM 1713 C C . VAL A 1 222 ? -5.918 -3.962 -16.577 1.00 84.81 222 VAL A C 1
ATOM 1715 O O . VAL A 1 222 ? -5.243 -3.562 -17.529 1.00 84.81 222 VAL A O 1
ATOM 1718 N N . THR A 1 223 ? -5.758 -3.483 -15.347 1.00 87.44 223 THR A N 1
ATOM 1719 C CA . THR A 1 223 ? -4.905 -2.335 -15.026 1.00 87.44 223 THR A CA 1
ATOM 1720 C C . THR A 1 223 ? -4.039 -2.577 -13.799 1.00 87.44 223 THR A C 1
ATOM 1722 O O . THR A 1 223 ? -4.353 -3.349 -12.892 1.00 87.44 223 THR A O 1
ATOM 1725 N N . LYS A 1 224 ? -2.911 -1.873 -13.762 1.00 87.31 224 LYS A N 1
ATOM 1726 C CA . LYS A 1 224 ? -1.970 -1.870 -12.652 1.00 87.31 224 LYS A CA 1
ATOM 1727 C C . LYS A 1 224 ? -2.662 -1.451 -11.356 1.00 87.31 224 LYS A C 1
ATOM 1729 O O . LYS A 1 224 ? -3.264 -0.384 -11.278 1.00 87.31 224 LYS A O 1
ATOM 1734 N N . GLY A 1 225 ? -2.463 -2.251 -10.314 1.00 86.56 225 GLY A N 1
ATOM 1735 C CA . GLY A 1 225 ? -2.998 -2.023 -8.974 1.00 86.56 225 GLY A CA 1
ATOM 1736 C C . GLY A 1 225 ? -4.308 -2.753 -8.689 1.00 86.56 225 GLY A C 1
ATOM 1737 O O . GLY A 1 225 ? -4.728 -2.756 -7.537 1.00 86.56 225 GLY A O 1
ATOM 1738 N N . GLN A 1 226 ? -4.919 -3.395 -9.689 1.00 87.62 226 GLN A N 1
ATOM 1739 C CA . GLN A 1 226 ? -6.078 -4.256 -9.466 1.00 87.62 226 GLN A CA 1
ATOM 1740 C C . GLN A 1 226 ? -5.689 -5.522 -8.715 1.00 87.62 226 GLN A C 1
ATOM 1742 O O . GLN A 1 226 ? -4.661 -6.142 -9.008 1.00 87.62 226 GLN A O 1
ATOM 1747 N N . ASP A 1 227 ? -6.527 -5.886 -7.756 1.00 89.44 227 ASP A N 1
ATOM 1748 C CA . ASP A 1 227 ? -6.476 -7.138 -7.029 1.00 89.44 227 ASP A CA 1
ATOM 1749 C C . ASP A 1 227 ? -7.197 -8.254 -7.795 1.00 89.44 227 ASP A C 1
ATOM 1751 O O . ASP A 1 227 ? -8.080 -8.033 -8.624 1.00 89.44 227 ASP A O 1
ATOM 1755 N N . GLY A 1 228 ? -6.783 -9.485 -7.531 1.00 89.44 228 GLY A N 1
ATOM 1756 C CA . GLY A 1 228 ? -7.385 -10.675 -8.102 1.00 89.44 228 GLY A CA 1
ATOM 1757 C C . GLY A 1 228 ? -6.972 -11.919 -7.334 1.00 89.44 228 GLY A C 1
ATOM 1758 O O . GLY A 1 228 ? -6.175 -11.861 -6.399 1.00 89.44 228 GLY A O 1
ATOM 1759 N N . MET A 1 229 ? -7.506 -13.060 -7.754 1.00 91.81 229 MET A N 1
ATOM 1760 C CA . MET A 1 229 ? -7.125 -14.368 -7.229 1.00 91.81 229 MET A CA 1
ATOM 1761 C C . MET A 1 229 ? -6.433 -15.165 -8.326 1.00 91.81 229 MET A C 1
ATOM 1763 O O . MET A 1 229 ? -6.880 -15.164 -9.475 1.00 91.81 229 MET A O 1
ATOM 1767 N N . ALA A 1 230 ? -5.360 -15.868 -7.978 1.00 89.56 230 ALA A N 1
ATOM 1768 C CA . ALA A 1 230 ? -4.706 -16.787 -8.895 1.00 89.56 230 ALA A CA 1
ATOM 1769 C C . ALA A 1 230 ? -5.669 -17.930 -9.263 1.00 89.56 230 ALA A C 1
ATOM 1771 O O . ALA A 1 230 ? -6.035 -18.755 -8.424 1.00 89.56 230 ALA A O 1
ATOM 1772 N N . GLY A 1 231 ? -6.107 -17.958 -10.519 1.00 86.50 231 GLY A N 1
ATOM 1773 C CA . GLY A 1 231 ? -6.930 -19.029 -11.075 1.00 86.50 231 GLY A CA 1
ATOM 1774 C C . GLY A 1 231 ? -6.087 -20.099 -11.766 1.00 86.50 231 GLY A C 1
ATOM 1775 O O . GLY A 1 231 ? -4.942 -19.860 -12.146 1.00 86.50 231 GLY A O 1
ATOM 1776 N N . CYS A 1 232 ? -6.674 -21.276 -11.972 1.00 68.56 232 CYS A N 1
ATOM 1777 C CA . CYS A 1 232 ? -6.135 -22.263 -12.902 1.00 68.56 232 CYS A CA 1
ATOM 1778 C C . CYS A 1 232 ? -6.755 -22.003 -14.283 1.00 68.56 232 CYS A C 1
ATOM 1780 O O . CYS A 1 232 ? -7.983 -21.954 -14.400 1.00 68.56 232 CYS A O 1
ATOM 1782 N N . GLY A 1 233 ? -5.923 -21.794 -15.307 1.00 61.00 233 GLY A N 1
ATOM 1783 C CA . GLY A 1 233 ? -6.395 -21.724 -16.690 1.00 61.00 233 GLY A CA 1
ATOM 1784 C C . GLY A 1 233 ? -6.981 -23.077 -17.092 1.00 61.00 233 GLY A C 1
ATOM 1785 O O . GLY A 1 233 ? -6.309 -24.094 -16.932 1.00 61.00 233 GLY A O 1
ATOM 1786 N N . ARG A 1 234 ? -8.237 -23.084 -17.545 1.00 35.56 234 ARG A N 1
ATOM 1787 C CA . ARG A 1 234 ? -8.845 -24.242 -18.211 1.00 35.56 234 ARG A CA 1
ATOM 1788 C C . ARG A 1 234 ? -8.502 -24.228 -19.690 1.00 35.56 234 ARG A C 1
ATOM 1790 O O . ARG A 1 234 ? -8.471 -23.109 -20.249 1.00 35.56 234 ARG A O 1
#

Secondary structure (DSSP, 8-state):
------TTSPPPTTS--TT---TTS-S---TTS-HHHHHHHHHHHHHHT----------SS-----HHHHHHHHHHHHHHTT---HHHHHHHHHTS--SSTTS--TTSGGGTT-----SSHHHHHHHHHHHHHHHHHHHTPPPEEEE---B---S---SS---S-----------SBPPHHHHHHHHHS-GGGSTT---SEEEE-TT-EEE--S-SBGGGTB-TT-EEE-PPP-

Foldseek 3Di:
DDDDDAPLDDADDPDHDLPDPDPQQDLDDDPPDDPVSNVSSVSNVVVVPDPDDDDDDDDPVQPDPDPLSVLVVVLVVCVSVVNHDPSSVVSVVQADADPDPNYDHCPDPVNQQDDDDDPDPVVVQVVVVVNQVVVCVVVVHFWDKDADDAWDPFPPDDDDDDDPDDDDDDPPRPGRDDPPVVSVVQQPDQLRVDPLSDHRMDIADFQRKDFDQADPCVVVVRHGGDIDTDHDDD

Sequence (234 aa):
MIFAGDFAQLPPVKALSLYSLDAEVSPIIHVKMTIPAQKAGIGKIIWQQVTTVVILKQNMRQTASTADDEKLRIALSNMRFGACTQADLAYLHSRTISSRPGHPSFSEDRFKYVSIITGLNSQKDKINEIGCRKFAEDSGQQLTEFYSNDSLPGNSGSDVRKPRNARNQQVHQLTKTIPKNCQQQLWDAPPCSTDSHMAGKLSLCVGLPVMIRNNDATELCVTKGQDGMAGCGR

Organism: Mycena rosella (NCBI:txid1033263)